Protein AF-A0A938QXZ7-F1 (afdb_monomer_lite)

Radius of gyration: 31.15 Å; chains: 1; bounding box: 113×55×70 Å

Foldseek 3Di:
DDDDDPPPPPPDDPPPPDPQQLWKWKWFDDVPDPDIDIFTWAWADDDLFKTKTKGDWPDDDDAPPDQAFTKMWIADDQDPVRDDGIWIWGWHDWDWDDDDPTTMIMTMITTPDSDPVVVVSNLVNHPQNPPDPVSVVVVVVVVVVVPPPDDPPPPVPPPPPPPDPDDDDDDDDDDDPPPPPPDPPPPPPVVVLLVQLVVQLVQLCCCLPPNDPVRNVVSVVSNVRSVVSVVVVVVVVVVVVVVVVVD

Structure (mmCIF, N/CA/C/O backbone):
data_AF-A0A938QXZ7-F1
#
_entry.id   AF-A0A938QXZ7-F1
#
loop_
_atom_site.group_PDB
_atom_site.id
_atom_site.type_symbol
_atom_site.label_atom_id
_atom_site.label_alt_id
_atom_site.label_comp_id
_atom_site.label_asym_id
_atom_site.label_entity_id
_atom_site.label_seq_id
_atom_site.pdbx_PDB_ins_code
_atom_site.Cartn_x
_atom_site.Cartn_y
_atom_site.Cartn_z
_atom_site.occupancy
_atom_site.B_iso_or_equiv
_atom_site.auth_seq_id
_atom_site.auth_comp_id
_atom_site.auth_asym_id
_atom_site.auth_atom_id
_atom_site.pdbx_PDB_model_num
ATOM 1 N N . MET A 1 1 ? -49.450 24.156 -12.340 1.00 40.22 1 MET A N 1
ATOM 2 C CA . MET A 1 1 ? -48.033 23.916 -11.995 1.00 40.22 1 MET A CA 1
ATOM 3 C C . MET A 1 1 ? -47.865 22.424 -11.792 1.00 40.22 1 MET A C 1
ATOM 5 O O . MET A 1 1 ? -48.351 21.902 -10.801 1.00 40.22 1 MET A O 1
ATOM 9 N N . VAL A 1 2 ? -47.311 21.732 -12.787 1.00 39.12 2 VAL A N 1
ATOM 10 C CA . VAL A 1 2 ? -47.107 20.278 -12.764 1.00 39.12 2 VAL A CA 1
ATOM 11 C C . VAL A 1 2 ? -45.608 20.052 -12.625 1.00 39.12 2 VAL A C 1
ATOM 13 O O . VAL A 1 2 ? -44.847 20.457 -13.499 1.00 39.12 2 VAL A O 1
ATOM 16 N N . ALA A 1 3 ? -45.192 19.481 -11.497 1.00 42.62 3 ALA A N 1
ATOM 17 C CA . ALA A 1 3 ? -43.814 19.086 -11.252 1.00 42.62 3 ALA A CA 1
ATOM 18 C C . ALA A 1 3 ? -43.481 17.880 -12.144 1.00 42.62 3 ALA A C 1
ATOM 20 O O . ALA A 1 3 ? -44.004 16.783 -11.942 1.00 42.62 3 ALA A O 1
ATOM 21 N N . GLY A 1 4 ? -42.653 18.109 -13.165 1.00 43.81 4 GLY A N 1
ATOM 22 C CA . GLY A 1 4 ? -42.103 17.061 -14.015 1.00 43.81 4 GLY A CA 1
ATOM 23 C C . GLY A 1 4 ? -41.096 16.236 -13.223 1.00 43.81 4 GLY A C 1
ATOM 24 O O . GLY A 1 4 ? -40.027 16.720 -12.868 1.00 43.81 4 GLY A O 1
ATOM 25 N N . ARG A 1 5 ? -41.463 14.992 -12.922 1.00 44.00 5 ARG A N 1
ATOM 26 C CA . ARG A 1 5 ? -40.583 13.980 -12.341 1.00 44.00 5 ARG A CA 1
ATOM 27 C C . ARG A 1 5 ? -39.642 13.510 -13.456 1.00 44.00 5 ARG A C 1
ATOM 29 O O . ARG A 1 5 ? -40.047 12.691 -14.277 1.00 44.00 5 ARG A O 1
ATOM 36 N N . LEU A 1 6 ? -38.438 14.081 -13.528 1.00 47.66 6 LEU A N 1
ATOM 37 C CA . LEU A 1 6 ? -37.371 13.580 -14.396 1.00 47.66 6 LEU A CA 1
ATOM 38 C C . LEU A 1 6 ? -37.082 12.137 -13.979 1.00 47.66 6 LEU A C 1
ATOM 40 O O . LEU A 1 6 ? -36.727 11.863 -12.831 1.00 47.66 6 LEU A O 1
ATOM 44 N N . GLY A 1 7 ? -37.358 11.210 -14.895 1.00 39.66 7 GLY A N 1
ATOM 45 C CA . GLY A 1 7 ? -37.016 9.809 -14.733 1.00 39.66 7 GLY A CA 1
ATOM 46 C C . GLY A 1 7 ? -35.508 9.709 -14.593 1.00 39.66 7 GLY A C 1
ATOM 47 O O . GLY A 1 7 ? -34.782 10.051 -15.519 1.00 39.66 7 GLY A O 1
ATOM 48 N N . ARG A 1 8 ? -35.061 9.277 -13.414 1.00 46.75 8 ARG A N 1
ATOM 49 C CA . ARG A 1 8 ? -33.689 8.857 -13.158 1.00 46.75 8 ARG A CA 1
ATOM 50 C C . ARG A 1 8 ? -33.427 7.675 -14.084 1.00 46.75 8 ARG A C 1
ATOM 52 O O . ARG A 1 8 ? -33.906 6.574 -13.827 1.00 46.75 8 ARG A O 1
ATOM 59 N N . GLN A 1 9 ? -32.793 7.948 -15.214 1.00 42.47 9 GLN A N 1
ATOM 60 C CA . GLN A 1 9 ? -32.323 6.924 -16.122 1.00 42.47 9 GLN A CA 1
ATOM 61 C C . GLN A 1 9 ? -31.221 6.185 -15.365 1.00 42.47 9 GLN A C 1
ATOM 63 O O . GLN A 1 9 ? -30.188 6.764 -15.039 1.00 42.47 9 GLN A O 1
ATOM 68 N N . GLU A 1 10 ? -31.499 4.948 -14.959 1.00 47.25 10 GLU A N 1
ATOM 69 C CA . GLU A 1 10 ? -30.483 4.037 -14.444 1.00 47.25 10 GLU A CA 1
ATOM 70 C C . GLU A 1 10 ? -29.578 3.689 -15.624 1.00 47.25 10 GLU A C 1
ATOM 72 O O . GLU A 1 10 ? -29.781 2.680 -16.302 1.00 47.25 10 GLU A O 1
ATOM 77 N N . ASP A 1 11 ? -28.639 4.584 -15.930 1.00 47.09 11 ASP A N 1
ATOM 78 C CA . ASP A 1 11 ? -27.587 4.331 -16.898 1.00 47.09 11 ASP A CA 1
ATOM 79 C C . ASP A 1 11 ? -26.798 3.133 -16.381 1.00 47.09 11 ASP A C 1
ATOM 81 O O . ASP A 1 11 ? -25.991 3.218 -15.453 1.00 47.09 11 ASP A O 1
ATOM 85 N N . HIS A 1 12 ? -27.129 1.971 -16.942 1.00 49.09 12 HIS A N 1
ATOM 86 C CA . HIS A 1 12 ? -26.400 0.746 -16.698 1.00 49.09 12 HIS A CA 1
ATOM 87 C C . HIS A 1 12 ? -24.936 1.026 -17.033 1.00 49.09 12 HIS A C 1
ATOM 89 O O . HIS A 1 12 ? -24.650 1.448 -18.162 1.00 49.09 12 HIS A O 1
ATOM 95 N N . PRO A 1 13 ? -24.006 0.814 -16.085 1.00 56.38 13 PRO A N 1
ATOM 96 C CA . PRO A 1 13 ? -22.598 0.962 -16.385 1.00 56.38 13 PRO A CA 1
ATOM 97 C C . PRO A 1 13 ? -22.274 0.053 -17.581 1.00 56.38 13 PRO A C 1
ATOM 99 O O . PRO A 1 13 ? -22.771 -1.078 -17.632 1.00 56.38 13 PRO A O 1
ATOM 102 N N . PRO A 1 14 ? -21.504 0.539 -18.571 1.00 54.12 14 PRO A N 1
ATOM 103 C CA . PRO A 1 14 ? -21.199 -0.225 -19.769 1.00 54.12 14 PRO A CA 1
ATOM 104 C C . PRO A 1 14 ? -20.699 -1.629 -19.407 1.00 54.12 14 PRO A C 1
ATOM 106 O O . PRO A 1 14 ? -19.833 -1.781 -18.547 1.00 54.12 14 PRO A O 1
ATOM 109 N N . ASP A 1 15 ? -21.258 -2.657 -20.047 1.00 51.88 15 ASP A N 1
ATOM 110 C CA . ASP A 1 15 ? -20.858 -4.048 -19.829 1.00 51.88 15 ASP A CA 1
ATOM 111 C C . ASP A 1 15 ? -19.416 -4.245 -20.335 1.00 51.88 15 ASP A C 1
ATOM 113 O O . ASP A 1 15 ? -19.140 -4.296 -21.536 1.00 51.88 15 ASP A O 1
ATOM 117 N N . TYR A 1 16 ? -18.466 -4.275 -19.398 1.00 54.62 16 TYR A N 1
ATOM 118 C CA . TYR A 1 16 ? -17.023 -4.340 -19.649 1.00 54.62 16 TYR A CA 1
ATOM 119 C C . TYR A 1 16 ? -16.451 -5.770 -19.560 1.00 54.62 16 TYR A C 1
ATOM 121 O O . TYR A 1 16 ? -15.257 -5.947 -19.315 1.00 54.62 16 TYR A O 1
ATOM 129 N N . SER A 1 17 ? -17.269 -6.798 -19.790 1.00 46.44 17 SER A N 1
ATOM 130 C CA . SER A 1 17 ? -16.964 -8.221 -19.545 1.00 46.44 17 SER A CA 1
ATOM 131 C C . SER A 1 17 ? -15.922 -8.892 -20.468 1.00 46.44 17 SER A C 1
ATOM 133 O O . SER A 1 17 ? -15.644 -10.079 -20.326 1.00 46.44 17 SER A O 1
ATOM 135 N N . GLY A 1 18 ? -15.305 -8.178 -21.418 1.00 43.16 18 GLY A N 1
ATOM 136 C CA . GLY A 1 18 ? -14.549 -8.826 -22.503 1.00 43.16 18 GLY A CA 1
ATOM 137 C C . GLY A 1 18 ? -13.084 -9.214 -22.239 1.00 43.16 18 GLY A C 1
ATOM 138 O O . GLY A 1 18 ? -12.600 -10.160 -22.860 1.00 43.16 18 GLY A O 1
ATOM 139 N N . ARG A 1 19 ? -12.318 -8.477 -21.417 1.00 43.56 19 ARG A N 1
ATOM 140 C CA . ARG A 1 19 ? -10.854 -8.700 -21.263 1.00 43.56 19 ARG A CA 1
ATOM 141 C C . ARG A 1 19 ? -10.225 -7.835 -20.158 1.00 43.56 19 ARG A C 1
ATOM 143 O O . ARG A 1 19 ? -9.235 -7.143 -20.404 1.00 43.56 19 ARG A O 1
ATOM 150 N N . ARG A 1 20 ? -10.867 -7.756 -18.989 1.00 52.72 20 ARG A N 1
ATOM 151 C CA . ARG A 1 20 ? -10.651 -6.677 -18.003 1.00 52.72 20 ARG A CA 1
ATOM 152 C C . ARG A 1 20 ? -10.597 -7.140 -16.544 1.00 52.72 20 ARG A C 1
ATOM 154 O O . ARG A 1 20 ? -10.809 -6.317 -15.663 1.00 52.72 20 ARG A O 1
ATOM 161 N N . ASP A 1 21 ? -10.265 -8.401 -16.291 1.00 62.88 21 ASP A N 1
ATOM 162 C CA . ASP A 1 21 ? -10.416 -9.020 -14.962 1.00 62.88 21 ASP A CA 1
ATOM 163 C C . ASP A 1 21 ? -9.640 -8.318 -13.823 1.00 62.88 21 ASP A C 1
ATOM 165 O O . ASP A 1 21 ? -10.001 -8.478 -12.663 1.00 62.88 21 ASP A O 1
ATOM 169 N N . ASP A 1 22 ? -8.664 -7.454 -14.135 1.00 76.06 22 ASP A N 1
ATOM 170 C CA . ASP A 1 22 ? -7.874 -6.721 -13.130 1.00 76.06 22 ASP A CA 1
ATOM 171 C C . ASP A 1 22 ? -8.124 -5.197 -13.109 1.00 76.06 22 ASP A C 1
ATOM 173 O O . ASP A 1 22 ? -7.358 -4.450 -12.493 1.00 76.06 22 ASP A O 1
ATOM 177 N N . ALA A 1 23 ? -9.110 -4.692 -13.859 1.00 87.50 23 ALA A N 1
ATOM 178 C CA . ALA A 1 23 ? -9.380 -3.256 -13.932 1.00 87.50 23 ALA A CA 1
ATOM 179 C C . ALA A 1 23 ? -10.388 -2.828 -12.857 1.00 87.50 23 ALA A C 1
ATOM 181 O O . ALA A 1 23 ? -11.500 -3.343 -12.786 1.00 87.50 23 ALA A O 1
ATOM 182 N N . LEU A 1 24 ? -10.002 -1.832 -12.064 1.00 93.12 24 LEU A N 1
ATOM 183 C CA . LEU A 1 24 ? -10.873 -1.126 -11.128 1.00 93.12 24 LEU A CA 1
ATOM 184 C C . LEU A 1 24 ? -11.556 0.033 -11.856 1.00 93.12 24 LEU A C 1
ATOM 186 O O . LEU A 1 24 ? -11.000 0.559 -12.820 1.00 93.12 24 LEU A O 1
ATOM 190 N N . VAL A 1 25 ? -12.725 0.475 -11.400 1.00 93.50 25 VAL A N 1
ATOM 191 C CA . VAL A 1 25 ? -13.363 1.687 -11.939 1.00 93.50 25 VAL A CA 1
ATOM 192 C C . VAL A 1 25 ? -13.346 2.773 -10.874 1.00 93.50 25 VAL A C 1
ATOM 194 O O . VAL A 1 25 ? -13.831 2.576 -9.770 1.00 93.50 25 VAL A O 1
ATOM 197 N N . LEU A 1 26 ? -12.767 3.924 -11.192 1.00 94.25 26 LEU A N 1
ATOM 198 C CA . LEU A 1 26 ? -12.801 5.108 -10.350 1.00 94.25 26 LEU A CA 1
ATOM 199 C C . LEU A 1 26 ? -13.984 5.977 -10.768 1.00 94.25 26 LEU A C 1
ATOM 201 O O . LEU A 1 26 ? -14.030 6.451 -11.901 1.00 94.25 26 LEU A O 1
ATOM 205 N N . GLU A 1 27 ? -14.917 6.182 -9.851 1.00 94.19 27 GLU A N 1
ATOM 206 C CA . GLU A 1 27 ? -16.022 7.122 -9.989 1.00 94.19 27 GLU A CA 1
ATOM 207 C C . GLU A 1 27 ? -15.637 8.457 -9.349 1.00 94.19 27 GLU A C 1
ATOM 209 O O . GLU A 1 27 ? -15.285 8.509 -8.167 1.00 94.19 27 GLU A O 1
ATOM 214 N N . ILE A 1 28 ? -15.701 9.531 -10.133 1.00 91.81 28 ILE A N 1
ATOM 215 C CA . ILE A 1 28 ? -15.424 10.896 -9.686 1.00 91.81 28 ILE A CA 1
ATOM 216 C C . ILE A 1 28 ? -16.711 11.707 -9.809 1.00 91.81 28 ILE A C 1
ATOM 218 O O . ILE A 1 28 ? -17.223 11.899 -10.914 1.00 91.81 28 ILE A O 1
ATOM 222 N N . VAL A 1 29 ? -17.200 12.208 -8.674 1.00 89.25 29 VAL A N 1
ATOM 223 C CA . VAL A 1 29 ? -18.340 13.129 -8.623 1.00 89.25 29 VAL A CA 1
ATOM 224 C C . VAL A 1 29 ? -17.807 14.551 -8.759 1.00 89.25 29 VAL A C 1
ATOM 226 O O . VAL A 1 29 ? -16.999 15.001 -7.942 1.00 89.25 29 VAL A O 1
ATOM 229 N N . ARG A 1 30 ? -18.225 15.269 -9.804 1.00 85.69 30 ARG A N 1
ATOM 230 C CA . ARG A 1 30 ? -17.794 16.653 -10.017 1.00 85.69 30 ARG A CA 1
ATOM 231 C C . ARG A 1 30 ? -18.601 17.605 -9.125 1.00 85.69 30 ARG A C 1
ATOM 233 O O . ARG A 1 30 ? -19.825 17.503 -9.065 1.00 85.69 30 ARG A O 1
ATOM 240 N N . PRO A 1 31 ? -17.956 18.544 -8.415 1.00 81.25 31 PRO A N 1
ATOM 241 C CA . PRO A 1 31 ? -18.674 19.469 -7.550 1.00 81.25 31 PRO A CA 1
ATOM 242 C C . PRO A 1 31 ? -19.552 20.405 -8.388 1.00 81.25 31 PRO A C 1
ATOM 244 O O . PRO A 1 31 ? -19.053 21.192 -9.187 1.00 81.25 31 PRO A O 1
ATOM 247 N N . GLY A 1 32 ? -20.868 20.338 -8.179 1.00 84.31 32 GLY A N 1
ATOM 248 C CA . GLY A 1 32 ? -21.839 21.210 -8.847 1.00 84.31 32 GLY A CA 1
ATOM 249 C C . GLY A 1 32 ? -22.321 20.734 -10.222 1.00 84.31 32 GLY A C 1
ATOM 250 O O . GLY A 1 32 ? -23.181 21.396 -10.796 1.00 84.31 32 GLY A O 1
ATOM 251 N N . GLU A 1 33 ? -21.832 19.595 -10.719 1.00 83.00 33 GLU A N 1
ATOM 252 C CA . GLU A 1 33 ? -22.368 18.912 -11.903 1.00 83.00 33 GLU A CA 1
ATOM 253 C C . GLU A 1 33 ? -23.056 17.607 -11.470 1.00 83.00 33 GLU A C 1
ATOM 255 O O . GLU A 1 33 ? -22.606 16.936 -10.544 1.00 83.00 33 GLU A O 1
ATOM 260 N N . GLU A 1 34 ? -24.160 17.241 -12.128 1.00 85.44 34 GLU A N 1
ATOM 261 C CA . GLU A 1 34 ? -24.766 15.905 -11.966 1.00 85.44 34 GLU A CA 1
ATOM 262 C C . GLU A 1 34 ? -23.991 14.826 -12.746 1.00 85.44 34 GLU A C 1
ATOM 264 O O . GLU A 1 34 ? -24.258 13.634 -12.586 1.00 85.44 34 GLU A O 1
ATOM 269 N N . ASP A 1 35 ? -23.016 15.237 -13.561 1.00 86.06 35 ASP A N 1
ATOM 270 C CA . ASP A 1 35 ? -22.214 14.343 -14.384 1.00 86.06 35 ASP A CA 1
ATOM 271 C C . ASP A 1 35 ? -21.176 13.593 -13.544 1.00 86.06 35 ASP A C 1
ATOM 273 O O . ASP A 1 35 ? -20.333 14.166 -12.843 1.00 86.06 35 ASP A O 1
ATOM 277 N N . VAL A 1 36 ? -21.223 12.269 -13.667 1.00 89.12 36 VAL A N 1
ATOM 278 C CA . VAL A 1 36 ? -20.309 11.337 -13.013 1.00 89.12 36 VAL A CA 1
ATOM 279 C C . VAL A 1 36 ? -19.307 10.820 -14.036 1.00 89.12 36 VAL A C 1
ATOM 281 O O . VAL A 1 36 ? -19.679 10.321 -15.100 1.00 89.12 36 VAL A O 1
ATOM 284 N N . VAL A 1 37 ? -18.017 10.912 -13.714 1.00 90.38 37 VAL A N 1
ATOM 285 C CA . VAL A 1 37 ? -16.949 10.416 -14.589 1.00 90.38 37 VAL A CA 1
ATOM 286 C C . VAL A 1 37 ? -16.466 9.060 -14.090 1.00 90.38 37 VAL A C 1
ATOM 288 O O . VAL A 1 37 ? -15.989 8.942 -12.963 1.00 90.38 37 VAL A O 1
ATOM 291 N N . PHE A 1 38 ? -16.530 8.049 -14.958 1.00 91.81 38 PHE A N 1
ATOM 292 C CA . PHE A 1 38 ? -16.013 6.707 -14.690 1.00 91.81 38 PHE A CA 1
ATOM 293 C C . PHE A 1 38 ? -14.702 6.474 -15.439 1.00 91.81 38 PHE A C 1
ATOM 295 O O . PHE A 1 38 ? -14.664 6.496 -16.670 1.00 91.81 38 PHE A O 1
ATOM 302 N N . LEU A 1 39 ? -13.625 6.212 -14.700 1.00 92.44 39 LEU A N 1
ATOM 303 C CA . LEU A 1 39 ? -12.293 5.973 -15.252 1.00 92.44 39 LEU A CA 1
ATOM 304 C C . LEU A 1 39 ? -11.834 4.553 -14.914 1.00 92.44 39 LEU A C 1
ATOM 306 O O . LEU A 1 39 ? -11.695 4.229 -13.737 1.00 92.44 39 LEU A O 1
ATOM 310 N N . PRO A 1 40 ? -11.556 3.686 -15.896 1.00 93.06 40 PRO A N 1
ATOM 311 C CA . PRO A 1 40 ? -10.958 2.394 -15.624 1.00 93.06 40 PRO A CA 1
ATOM 312 C C . PRO A 1 40 ? -9.469 2.564 -15.308 1.00 93.06 40 PRO A C 1
ATOM 314 O O . PRO A 1 40 ? -8.689 3.122 -16.089 1.00 93.06 40 PRO A O 1
ATOM 317 N N . MET A 1 41 ? -9.081 2.042 -14.156 1.00 94.50 41 MET A N 1
ATOM 318 C CA . MET A 1 41 ? -7.767 2.185 -13.554 1.00 94.50 41 MET A CA 1
ATOM 319 C C . MET A 1 41 ? -7.208 0.812 -13.160 1.00 94.50 41 MET A C 1
ATOM 321 O O . MET A 1 41 ? -7.931 -0.174 -13.037 1.00 94.50 41 MET A O 1
ATOM 325 N N . ARG A 1 42 ? -5.902 0.739 -12.926 1.00 94.12 42 ARG A N 1
ATOM 326 C CA . ARG A 1 42 ? -5.213 -0.409 -12.330 1.00 94.12 42 ARG A CA 1
ATOM 327 C C . ARG A 1 42 ? -4.532 0.032 -11.050 1.00 94.12 42 ARG A C 1
ATOM 329 O O . ARG A 1 42 ? -3.970 1.124 -10.994 1.00 94.12 42 ARG A O 1
ATOM 336 N N . LEU A 1 43 ? -4.556 -0.820 -10.037 1.00 95.06 43 LEU A N 1
ATOM 337 C CA . LEU A 1 43 ? -3.845 -0.560 -8.795 1.00 95.06 43 LEU A CA 1
ATOM 338 C C . LEU A 1 43 ? -2.336 -0.717 -9.025 1.00 95.06 43 LEU A C 1
ATOM 340 O O . LEU A 1 43 ? -1.886 -1.739 -9.531 1.00 95.06 43 LEU A O 1
ATOM 344 N N . GLN A 1 44 ? -1.554 0.304 -8.686 1.00 94.50 44 GLN A N 1
ATOM 345 C CA . GLN A 1 44 ? -0.094 0.290 -8.827 1.00 94.50 44 GLN A CA 1
ATOM 346 C C . GLN A 1 44 ? 0.598 -0.008 -7.504 1.00 94.50 44 GLN A C 1
ATOM 348 O O . GLN A 1 44 ? 1.506 -0.833 -7.435 1.00 94.50 44 GLN A 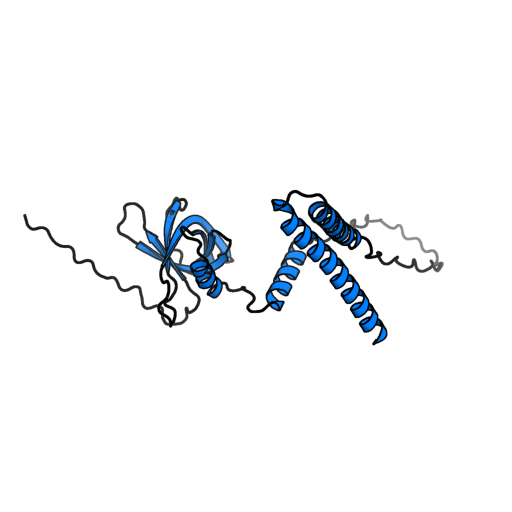O 1
ATOM 353 N N . SER A 1 45 ? 0.166 0.669 -6.445 1.00 93.75 45 SER A N 1
ATOM 354 C CA . SER A 1 45 ? 0.723 0.509 -5.108 1.00 93.75 45 SER A CA 1
ATOM 355 C C . SER A 1 45 ? -0.317 0.848 -4.047 1.00 93.75 45 SER A C 1
ATOM 357 O O . SER A 1 45 ? -1.334 1.489 -4.326 1.00 93.75 45 SER A O 1
ATOM 359 N N . MET A 1 46 ? -0.054 0.412 -2.819 1.00 95.25 46 MET A N 1
ATOM 360 C CA . MET A 1 46 ? -0.917 0.645 -1.669 1.00 95.25 46 MET A CA 1
ATOM 361 C C . MET A 1 46 ? -0.067 0.861 -0.415 1.00 95.25 46 MET A C 1
ATOM 363 O O . MET A 1 46 ? 0.983 0.240 -0.247 1.00 95.25 46 MET A O 1
ATOM 367 N N . SER A 1 47 ? -0.528 1.746 0.463 1.00 93.56 47 SER A N 1
ATOM 368 C CA . SER A 1 47 ? 0.011 1.981 1.802 1.00 93.56 47 SER A CA 1
ATOM 369 C C . SER A 1 47 ? -1.026 1.598 2.867 1.00 93.56 47 SER A C 1
ATOM 371 O O . SER A 1 47 ? -2.060 1.010 2.565 1.00 93.56 47 SER A O 1
ATOM 373 N N . ALA A 1 48 ? -0.771 1.924 4.137 1.00 90.50 48 ALA A N 1
ATOM 374 C CA . ALA A 1 48 ? -1.751 1.694 5.199 1.00 90.50 48 ALA A CA 1
ATOM 375 C C . ALA A 1 48 ? -3.026 2.550 5.057 1.00 90.50 48 ALA A C 1
ATOM 377 O O . ALA A 1 48 ? -4.061 2.158 5.580 1.00 90.50 48 ALA A O 1
ATOM 378 N N . GLN A 1 49 ? -2.948 3.703 4.384 1.00 95.94 49 GLN A N 1
ATOM 379 C CA . GLN A 1 49 ? -4.033 4.695 4.331 1.00 95.94 49 GLN A CA 1
ATOM 380 C C . GLN A 1 49 ? -4.444 5.081 2.910 1.00 95.94 49 GLN A C 1
ATOM 382 O O . GLN A 1 49 ? -5.466 5.730 2.733 1.00 95.94 49 GLN A O 1
ATOM 387 N N . GLY A 1 50 ? -3.675 4.707 1.888 1.00 96.31 50 GLY A N 1
ATOM 388 C CA . GLY A 1 50 ? -3.923 5.185 0.535 1.00 96.31 50 GLY A CA 1
ATOM 389 C C . GLY A 1 50 ? -3.507 4.210 -0.548 1.00 96.31 50 GLY A C 1
ATOM 390 O O . GLY A 1 50 ? -2.817 3.218 -0.308 1.00 96.31 50 GLY A O 1
ATOM 391 N N . VAL A 1 51 ? -3.922 4.528 -1.767 1.00 97.12 51 VAL A N 1
ATOM 392 C CA . VAL A 1 51 ? -3.631 3.753 -2.973 1.00 97.12 51 VAL A CA 1
ATOM 393 C C . VAL A 1 51 ? -3.158 4.662 -4.092 1.00 97.12 51 VAL A C 1
ATOM 395 O O . VAL A 1 51 ? -3.558 5.820 -4.186 1.00 97.12 51 VAL A O 1
ATOM 398 N N . THR A 1 52 ? -2.313 4.125 -4.967 1.00 96.94 52 THR A N 1
ATOM 399 C CA . THR A 1 52 ? -1.988 4.763 -6.244 1.00 96.94 52 THR A CA 1
ATOM 400 C C . THR A 1 52 ? -2.605 3.957 -7.372 1.00 96.94 52 THR A C 1
ATOM 402 O O . THR A 1 52 ? -2.354 2.758 -7.494 1.00 96.94 52 THR A O 1
ATOM 405 N N . LEU A 1 53 ? -3.391 4.627 -8.207 1.00 96.19 53 LEU A N 1
ATOM 406 C CA . LEU A 1 53 ? -4.063 4.063 -9.367 1.00 96.19 53 LEU A CA 1
ATOM 407 C C . LEU A 1 53 ? -3.445 4.599 -10.666 1.00 96.19 53 LEU A C 1
ATOM 409 O O . LEU A 1 53 ? -3.047 5.761 -10.737 1.00 96.19 53 LEU A O 1
ATOM 413 N N . GLU A 1 54 ? -3.394 3.767 -11.703 1.00 94.88 54 GLU A N 1
ATOM 414 C CA . GLU A 1 54 ? -2.962 4.131 -13.055 1.00 94.88 54 GLU A CA 1
ATOM 415 C C . GLU A 1 54 ? -4.089 3.905 -14.067 1.00 94.88 54 GLU A C 1
ATOM 417 O O . GLU A 1 54 ? -4.625 2.805 -14.173 1.00 94.88 54 GLU A O 1
ATOM 422 N N . GLY A 1 55 ? -4.425 4.930 -14.842 1.00 93.69 55 GLY A N 1
ATOM 423 C CA . GLY A 1 55 ? -5.408 4.860 -15.916 1.00 93.69 55 GLY A CA 1
ATOM 424 C C . GLY A 1 55 ? -4.954 3.976 -17.070 1.00 93.69 55 GLY A C 1
ATOM 425 O O . GLY A 1 55 ? -3.775 3.940 -17.439 1.00 93.69 55 GLY A O 1
ATOM 426 N N . LEU A 1 56 ? -5.911 3.267 -17.668 1.00 90.31 56 LEU A N 1
ATOM 427 C CA . LEU A 1 56 ? -5.649 2.444 -18.844 1.00 90.31 56 LEU A CA 1
ATOM 428 C C . LEU A 1 56 ? -5.236 3.302 -20.059 1.00 90.31 56 LEU A C 1
ATOM 430 O O . LEU A 1 56 ? -5.726 4.421 -20.237 1.00 90.31 56 LEU A O 1
ATOM 434 N N . PRO A 1 57 ? -4.350 2.786 -20.933 1.00 84.69 57 PRO A N 1
ATOM 435 C CA . PRO A 1 57 ? -3.901 3.517 -22.113 1.00 84.69 57 PRO A CA 1
ATOM 436 C C . PRO A 1 57 ? -5.076 3.896 -23.023 1.00 84.69 57 PRO A C 1
ATOM 438 O O . PRO A 1 57 ? -5.980 3.096 -23.261 1.00 84.69 57 PRO A O 1
ATOM 441 N N . GLY A 1 58 ? -5.039 5.121 -23.552 1.00 81.56 58 GLY A N 1
ATOM 442 C CA . GLY A 1 58 ? -6.068 5.644 -24.457 1.00 81.56 58 GLY A CA 1
ATOM 443 C C . GLY A 1 58 ? -7.325 6.182 -23.767 1.00 81.56 58 GLY A C 1
ATOM 444 O O . GLY A 1 58 ? -8.206 6.680 -24.459 1.00 81.56 58 GLY A O 1
ATOM 445 N N . GLN A 1 59 ? -7.405 6.133 -22.434 1.00 73.06 59 GLN A N 1
ATOM 446 C CA . GLN A 1 59 ? -8.481 6.757 -21.666 1.00 73.06 59 GLN A CA 1
ATOM 447 C C . GLN A 1 59 ? -7.928 7.908 -20.822 1.00 73.06 59 GLN A C 1
ATOM 449 O O . GLN A 1 59 ? -7.602 7.750 -19.649 1.00 73.06 59 GLN A O 1
ATOM 454 N N . MET A 1 60 ? -7.796 9.081 -21.443 1.00 74.25 60 MET A N 1
ATOM 455 C CA . MET A 1 60 ? -7.675 10.341 -20.709 1.00 74.25 60 MET A CA 1
ATOM 456 C C . MET A 1 60 ? -9.078 10.918 -20.576 1.00 74.25 60 MET A C 1
ATOM 458 O O . MET A 1 60 ? -9.556 11.593 -21.482 1.00 74.25 60 MET A O 1
ATOM 462 N N . GLY A 1 61 ? -9.758 10.595 -19.479 1.00 71.94 61 GLY A N 1
ATOM 463 C CA . GLY A 1 61 ? -10.931 11.370 -19.097 1.00 71.94 61 GLY A CA 1
ATOM 464 C C . GLY A 1 61 ? -10.510 12.767 -18.650 1.00 71.94 61 GLY A C 1
ATOM 465 O O . GLY A 1 61 ? -9.394 12.965 -18.161 1.00 71.94 61 GLY A O 1
ATOM 466 N N . GLU A 1 62 ? -11.400 13.737 -18.822 1.00 77.94 62 GLU A N 1
ATOM 467 C CA . GLU A 1 62 ? -11.210 15.075 -18.274 1.00 77.94 62 GLU A CA 1
ATOM 468 C C . GLU A 1 62 ? -11.323 15.016 -16.751 1.00 77.94 62 GLU A C 1
ATOM 470 O O . GLU A 1 62 ? -12.412 14.871 -16.185 1.00 77.94 62 GLU A O 1
ATOM 475 N N . LEU A 1 63 ? -10.172 15.098 -16.090 1.00 79.81 63 LEU A N 1
ATOM 476 C CA . LEU A 1 63 ? -10.099 15.253 -14.647 1.00 79.81 63 LEU A CA 1
ATOM 477 C C . LEU A 1 63 ? -10.452 16.684 -14.227 1.00 79.81 63 LEU A C 1
ATOM 479 O O . LEU A 1 63 ? -10.216 17.619 -14.997 1.00 79.81 63 LEU A O 1
ATOM 483 N N . PRO A 1 64 ? -10.949 16.871 -12.993 1.00 78.56 64 PRO A N 1
ATOM 484 C CA . PRO A 1 64 ? -11.098 18.201 -12.418 1.00 78.56 64 PRO A CA 1
ATOM 485 C C . PRO A 1 64 ? -9.752 18.943 -12.401 1.00 78.56 64 PRO A C 1
ATOM 487 O O . PRO A 1 64 ? -8.700 18.349 -12.156 1.00 78.56 64 PRO A O 1
ATOM 490 N N . ALA A 1 65 ? -9.795 20.255 -12.653 1.00 80.12 65 ALA A N 1
ATOM 491 C CA . ALA A 1 65 ? -8.605 21.109 -12.703 1.00 80.12 65 ALA A CA 1
ATOM 492 C C . ALA A 1 65 ? -7.838 21.138 -11.368 1.00 80.12 65 ALA A C 1
ATOM 494 O O . ALA A 1 65 ? -6.610 21.226 -11.357 1.00 80.12 65 ALA A O 1
ATOM 495 N N . GLU A 1 66 ? -8.559 21.012 -10.253 1.00 85.94 66 GLU A N 1
ATOM 496 C CA . GLU A 1 66 ? -8.004 20.886 -8.907 1.00 85.94 66 GLU A CA 1
ATOM 497 C C . GLU A 1 66 ? -8.385 19.519 -8.333 1.00 85.94 66 GLU A C 1
ATOM 499 O O . GLU A 1 66 ? -9.427 19.386 -7.713 1.00 85.94 66 GLU A O 1
ATOM 504 N N . PRO A 1 67 ? -7.583 18.467 -8.540 1.00 82.31 67 PRO A N 1
ATOM 505 C CA . PRO A 1 67 ? -7.957 17.107 -8.150 1.00 82.31 67 PRO A CA 1
ATOM 506 C C . PRO A 1 67 ? -7.980 16.881 -6.630 1.00 82.31 67 PRO A C 1
ATOM 508 O O . PRO A 1 67 ? -8.624 15.950 -6.159 1.00 82.31 67 PRO A O 1
ATOM 511 N N . ALA A 1 68 ? -7.263 17.695 -5.855 1.00 91.50 68 ALA A N 1
ATOM 512 C CA . ALA A 1 68 ? -7.089 17.475 -4.425 1.00 91.50 68 ALA A CA 1
ATOM 513 C C . ALA A 1 68 ? -8.398 17.697 -3.645 1.00 91.50 68 ALA A C 1
ATOM 515 O O . ALA A 1 68 ? -9.118 18.663 -3.886 1.00 91.50 68 ALA A O 1
ATOM 516 N N . GLY A 1 69 ? -8.690 16.811 -2.694 1.00 91.94 69 GLY A N 1
ATOM 517 C CA . GLY A 1 69 ? -9.840 16.911 -1.793 1.00 91.94 69 GLY A CA 1
ATOM 518 C C . GLY A 1 69 ? -11.174 16.455 -2.387 1.00 91.94 69 GLY A C 1
ATOM 519 O O . GLY A 1 69 ? -12.198 16.588 -1.723 1.00 91.94 69 GLY A O 1
ATOM 520 N N . HIS A 1 70 ? -11.191 15.924 -3.612 1.00 93.19 70 HIS A N 1
ATOM 521 C CA . HIS A 1 70 ? -12.432 15.478 -4.244 1.00 93.19 70 HIS A CA 1
ATOM 522 C C . HIS A 1 70 ? -12.844 14.089 -3.738 1.00 93.19 70 HIS A C 1
ATOM 524 O O . HIS A 1 70 ? -12.010 13.178 -3.768 1.00 93.19 70 HIS A O 1
ATOM 530 N N . PRO A 1 71 ? -14.107 13.892 -3.317 1.00 94.81 71 PRO A N 1
ATOM 531 C CA . PRO A 1 71 ? -14.603 12.573 -2.962 1.00 94.81 71 PRO A CA 1
ATOM 532 C C . PRO A 1 71 ? -14.704 11.710 -4.221 1.00 94.81 71 PRO A C 1
ATOM 534 O O . PRO A 1 71 ? -15.215 12.135 -5.261 1.00 94.81 71 PRO A O 1
ATOM 537 N N . VAL A 1 72 ? -14.200 10.489 -4.126 1.00 96.31 72 VAL A N 1
ATOM 538 C CA . VAL A 1 72 ? -14.210 9.502 -5.203 1.00 96.31 72 VAL A CA 1
ATOM 539 C C . VAL A 1 72 ? -14.610 8.142 -4.650 1.00 96.31 72 VAL A C 1
ATOM 541 O O . VAL A 1 72 ? -14.402 7.841 -3.477 1.00 96.31 72 VAL A O 1
ATOM 544 N N . THR A 1 73 ? -15.169 7.293 -5.505 1.00 96.50 73 THR A N 1
ATOM 545 C CA . THR A 1 73 ? -15.496 5.911 -5.141 1.00 96.50 73 THR A CA 1
ATOM 546 C C . THR A 1 73 ? -14.730 4.954 -6.036 1.00 96.50 73 THR A C 1
ATOM 548 O O . THR A 1 73 ? -14.783 5.049 -7.261 1.00 96.50 73 THR A O 1
ATOM 551 N N . ILE A 1 74 ? -13.999 4.022 -5.430 1.00 96.31 74 ILE A N 1
ATOM 552 C CA . ILE A 1 74 ? -13.352 2.928 -6.151 1.00 96.31 74 ILE A CA 1
ATOM 553 C C . ILE A 1 74 ? -14.348 1.776 -6.228 1.00 96.31 74 ILE A C 1
ATOM 555 O O . ILE A 1 74 ? -14.776 1.240 -5.206 1.00 96.31 74 ILE A O 1
ATOM 559 N N . HIS A 1 75 ? -14.689 1.385 -7.446 1.00 94.50 75 HIS A N 1
ATOM 560 C CA . HIS A 1 75 ? -15.514 0.228 -7.740 1.00 94.50 75 HIS A CA 1
ATOM 561 C C . HIS A 1 75 ? -14.628 -0.970 -8.029 1.00 94.50 75 HIS A C 1
ATOM 563 O O . HIS A 1 75 ? -13.820 -0.957 -8.967 1.00 94.50 75 HIS A O 1
ATOM 569 N N . LEU A 1 76 ? -14.792 -2.005 -7.214 1.00 92.19 76 LEU A N 1
ATOM 570 C CA . LEU A 1 76 ? -14.211 -3.314 -7.470 1.00 92.19 76 LEU A CA 1
ATOM 571 C C . LEU A 1 76 ? -15.169 -4.102 -8.376 1.00 92.19 76 LEU A C 1
ATOM 573 O O . LEU A 1 76 ? -16.386 -4.023 -8.171 1.00 92.19 76 LEU A O 1
ATOM 577 N N . PRO A 1 77 ? -14.673 -4.866 -9.366 1.00 86.62 77 PRO A N 1
ATOM 578 C CA . PRO A 1 77 ? -15.534 -5.799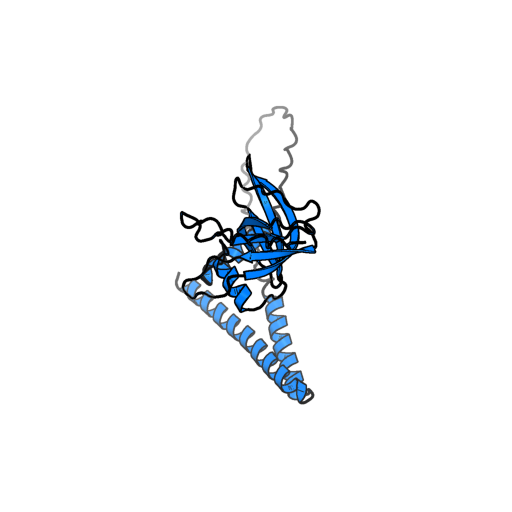 -10.075 1.00 86.62 77 PRO A CA 1
ATOM 579 C C . PRO A 1 77 ? -16.132 -6.783 -9.066 1.00 86.62 77 PRO A C 1
ATOM 581 O O . PRO A 1 77 ? -15.465 -7.200 -8.117 1.00 86.62 77 PRO A O 1
ATOM 584 N N . ALA A 1 78 ? -17.415 -7.102 -9.243 1.00 79.12 78 ALA A N 1
ATOM 585 C CA . ALA A 1 78 ? -18.130 -7.975 -8.325 1.00 79.12 78 ALA A CA 1
ATOM 586 C C . ALA A 1 78 ? -17.403 -9.322 -8.226 1.00 79.12 78 ALA A C 1
ATOM 588 O O . ALA A 1 78 ? -17.302 -10.058 -9.209 1.00 79.12 78 ALA A O 1
ATOM 589 N N . ASP A 1 79 ? -16.889 -9.633 -7.037 1.00 70.44 79 ASP A N 1
ATOM 590 C CA . ASP A 1 79 ? -16.346 -10.958 -6.768 1.00 70.44 79 ASP A CA 1
ATOM 591 C C . ASP A 1 79 ? -17.485 -11.993 -6.800 1.00 70.44 79 ASP A C 1
ATOM 593 O O . ASP A 1 79 ? -18.658 -11.657 -6.600 1.00 70.44 79 ASP A O 1
ATOM 597 N N . ARG A 1 80 ? -17.157 -13.271 -7.013 1.00 57.19 80 ARG A N 1
ATOM 598 C CA . ARG A 1 80 ? -18.130 -14.379 -7.015 1.00 57.19 80 ARG A CA 1
ATOM 599 C C . ARG A 1 80 ? -18.950 -14.457 -5.725 1.00 57.19 80 ARG A C 1
ATOM 601 O O . ARG A 1 80 ? -20.073 -14.954 -5.760 1.00 57.19 80 ARG A O 1
ATOM 608 N N . ASP A 1 81 ? -18.411 -13.925 -4.632 1.00 69.00 81 ASP A N 1
ATOM 609 C CA . ASP A 1 81 ? -19.045 -13.896 -3.314 1.00 69.00 81 ASP A CA 1
ATOM 610 C C . ASP A 1 81 ? -19.922 -12.647 -3.075 1.00 69.00 81 ASP A C 1
ATOM 612 O O . ASP A 1 81 ? -20.491 -12.493 -1.993 1.00 69.00 81 ASP A O 1
ATOM 616 N N . GLY A 1 82 ? -20.041 -11.735 -4.053 1.00 68.75 82 GLY A N 1
ATOM 617 C CA . GLY A 1 82 ? -20.884 -10.532 -3.957 1.00 68.75 82 GLY A CA 1
ATOM 618 C C . GLY A 1 82 ? -20.461 -9.543 -2.861 1.00 68.75 82 GLY A C 1
ATOM 619 O O . GLY A 1 82 ? -21.277 -8.756 -2.381 1.00 68.75 82 GLY A O 1
ATOM 620 N N . GLY A 1 83 ? -19.204 -9.612 -2.411 1.00 64.56 83 GLY A N 1
ATOM 621 C CA . GLY A 1 83 ? -18.641 -8.737 -1.381 1.00 64.56 83 GLY A CA 1
ATOM 622 C C . GLY A 1 83 ? -18.274 -7.334 -1.885 1.00 64.56 83 GLY A C 1
ATOM 623 O O . GLY A 1 83 ? -18.141 -7.128 -3.084 1.00 64.56 83 GLY A O 1
ATOM 624 N N . LEU A 1 84 ? -18.117 -6.402 -0.923 1.00 61.84 84 LEU A N 1
ATOM 625 C CA . LEU A 1 84 ? -17.678 -4.992 -1.040 1.00 61.84 84 LEU A CA 1
ATOM 626 C C . LEU A 1 84 ? -17.368 -4.517 -2.468 1.00 61.84 84 LEU A C 1
ATOM 628 O O . LEU A 1 84 ? -16.254 -4.671 -2.958 1.00 61.84 84 LEU A O 1
ATOM 632 N N . THR A 1 85 ? -18.346 -3.870 -3.090 1.00 82.19 85 THR A N 1
ATOM 633 C CA . THR A 1 85 ? -18.230 -3.310 -4.441 1.00 82.19 85 THR A CA 1
ATOM 634 C C . THR A 1 85 ? -17.696 -1.883 -4.463 1.00 82.19 85 THR A C 1
ATOM 636 O O . THR A 1 85 ? -17.174 -1.463 -5.488 1.00 82.19 85 THR A O 1
ATOM 639 N N . HIS A 1 86 ? -17.804 -1.139 -3.359 1.00 93.88 86 HIS A N 1
ATOM 640 C CA . HIS A 1 86 ? -17.557 0.303 -3.329 1.00 93.88 86 HIS A CA 1
ATOM 641 C C . HIS A 1 86 ? -16.654 0.675 -2.156 1.00 93.88 86 HIS A C 1
ATOM 643 O O . HIS A 1 86 ? -16.959 0.349 -1.007 1.00 93.88 86 HIS A O 1
ATOM 649 N N . ILE A 1 87 ? -15.551 1.360 -2.445 1.00 95.44 87 ILE A N 1
ATOM 650 C CA . ILE A 1 87 ? -14.600 1.841 -1.443 1.00 95.44 87 ILE A CA 1
ATOM 651 C C . ILE A 1 87 ? -14.527 3.370 -1.557 1.00 95.44 87 ILE A C 1
ATOM 653 O O . ILE A 1 87 ? -14.001 3.864 -2.561 1.00 95.44 87 ILE A O 1
ATOM 657 N N . PRO A 1 88 ? -15.051 4.120 -0.571 1.00 96.88 88 PRO A N 1
ATOM 658 C CA . PRO A 1 88 ? -14.966 5.573 -0.570 1.00 96.88 88 PRO A CA 1
ATOM 659 C C . PRO A 1 88 ? -13.528 6.031 -0.303 1.00 96.88 88 PRO A C 1
ATOM 661 O O . PRO A 1 88 ? -12.795 5.450 0.509 1.00 96.88 88 PRO A O 1
ATOM 664 N N . ALA A 1 89 ? -13.111 7.068 -1.020 1.00 97.56 89 ALA A N 1
ATOM 665 C CA . ALA A 1 89 ? -11.777 7.633 -0.941 1.00 97.56 89 ALA A CA 1
ATOM 666 C C . ALA A 1 89 ? -11.791 9.129 -1.288 1.00 97.56 89 ALA A C 1
ATOM 668 O O . ALA A 1 89 ? -12.732 9.654 -1.873 1.00 97.56 89 ALA A O 1
ATOM 669 N N . THR A 1 90 ? -10.706 9.821 -0.965 1.00 96.81 90 THR A N 1
ATOM 670 C CA . THR A 1 90 ? -10.458 11.208 -1.357 1.00 96.81 90 THR A CA 1
ATOM 671 C C . THR A 1 90 ? -9.293 11.263 -2.341 1.00 96.81 90 THR A C 1
ATOM 673 O O . THR A 1 90 ? -8.223 10.702 -2.098 1.00 96.81 90 THR A O 1
ATOM 676 N N . LEU A 1 91 ? -9.481 11.944 -3.469 1.00 96.56 91 LEU A N 1
ATOM 677 C CA . LEU A 1 91 ? -8.429 12.191 -4.451 1.00 96.56 91 LEU A CA 1
ATOM 678 C C . LEU A 1 91 ? -7.432 13.210 -3.885 1.00 96.56 91 LEU A C 1
ATOM 680 O O . LEU A 1 91 ? -7.796 14.340 -3.579 1.00 96.56 91 LEU A O 1
ATOM 684 N N . LEU A 1 92 ? -6.165 12.822 -3.735 1.00 96.19 92 LEU A N 1
ATOM 685 C CA . LEU A 1 92 ? -5.116 13.702 -3.207 1.00 96.19 92 LEU A CA 1
ATOM 686 C C . LEU A 1 92 ? -4.360 14.422 -4.319 1.00 96.19 92 LEU A C 1
ATOM 688 O O . LEU A 1 92 ? -4.030 15.601 -4.205 1.00 96.19 92 LEU A O 1
ATOM 692 N N . TRP A 1 93 ? -4.035 13.701 -5.389 1.00 95.88 93 TRP A N 1
ATOM 693 C CA . TRP A 1 93 ? -3.268 14.238 -6.505 1.00 95.88 93 TRP A CA 1
ATOM 694 C C . TRP A 1 93 ? -3.508 13.437 -7.779 1.00 95.88 93 TRP A C 1
ATOM 696 O O . TRP A 1 93 ? -3.800 12.242 -7.737 1.00 95.88 93 TRP A O 1
ATOM 706 N N . THR A 1 94 ? -3.289 14.084 -8.924 1.00 94.69 94 THR A N 1
ATOM 707 C CA . THR A 1 94 ? -3.236 13.431 -10.235 1.00 94.69 94 THR A CA 1
ATOM 708 C C . THR A 1 94 ? -2.014 13.884 -11.016 1.00 94.69 94 THR A C 1
ATOM 710 O O . THR A 1 94 ? -1.604 15.041 -10.923 1.00 94.69 94 THR A O 1
ATOM 713 N N . ARG A 1 95 ? -1.415 12.989 -11.801 1.00 93.62 95 ARG A N 1
ATOM 714 C CA . ARG A 1 95 ? -0.271 13.292 -12.669 1.00 93.62 95 ARG A CA 1
ATOM 715 C C . ARG A 1 95 ? -0.402 12.546 -13.984 1.00 93.62 95 ARG A C 1
ATOM 717 O O . ARG A 1 95 ? -0.717 11.364 -13.984 1.00 93.62 95 ARG A O 1
ATOM 724 N N . VAL A 1 96 ? -0.091 13.199 -15.098 1.00 92.12 96 VAL A N 1
ATOM 725 C CA . VAL A 1 96 ? 0.048 12.507 -16.384 1.00 92.12 96 VAL A CA 1
ATOM 726 C C . VAL A 1 96 ? 1.504 12.090 -16.547 1.00 92.12 96 VAL A C 1
ATOM 728 O O . VAL A 1 96 ? 2.409 12.923 -16.549 1.00 92.12 96 VAL A O 1
ATOM 731 N N . ARG A 1 97 ? 1.747 10.785 -16.662 1.00 90.19 97 ARG A N 1
ATOM 732 C CA . ARG A 1 97 ? 3.054 10.222 -16.989 1.00 90.19 97 ARG A CA 1
ATOM 733 C C . ARG A 1 97 ? 3.085 9.911 -18.478 1.00 90.19 97 ARG A C 1
ATOM 735 O O . ARG A 1 97 ? 2.352 9.048 -18.954 1.00 90.19 97 ARG A O 1
ATOM 742 N N . HIS A 1 98 ? 3.949 10.593 -19.216 1.00 87.81 98 HIS A N 1
ATOM 743 C CA . HIS A 1 98 ? 4.190 10.271 -20.617 1.00 87.81 98 HIS A CA 1
ATOM 744 C C . HIS A 1 98 ? 5.164 9.095 -20.702 1.00 87.81 98 HIS A C 1
ATOM 746 O O . HIS A 1 98 ? 6.309 9.200 -20.264 1.00 87.81 98 HIS A O 1
ATOM 752 N N . GLN A 1 99 ? 4.710 7.967 -21.249 1.00 82.50 99 GLN A N 1
ATOM 753 C CA . GLN A 1 99 ? 5.566 6.828 -21.567 1.00 82.50 99 GLN A CA 1
ATOM 754 C C . GLN A 1 99 ? 5.482 6.582 -23.077 1.00 82.50 99 GLN A C 1
ATOM 756 O O . GLN A 1 99 ? 4.581 5.910 -23.573 1.00 82.50 99 GLN A O 1
ATOM 761 N N . GLY A 1 100 ? 6.406 7.191 -23.823 1.00 84.50 100 GLY A N 1
ATOM 762 C CA . GLY A 1 100 ? 6.348 7.224 -25.286 1.00 84.50 100 GLY A CA 1
ATOM 763 C C . GLY A 1 100 ? 5.231 8.142 -25.792 1.00 84.50 100 GLY A C 1
ATOM 764 O O . GLY A 1 100 ? 5.057 9.248 -25.286 1.00 84.50 100 GLY A O 1
ATOM 765 N N . SER A 1 101 ? 4.473 7.687 -26.793 1.00 81.25 101 SER A N 1
ATOM 766 C CA . SER A 1 101 ? 3.363 8.446 -27.393 1.00 81.25 101 SER A CA 1
ATOM 767 C C . SER A 1 101 ? 2.061 8.397 -26.588 1.00 81.25 101 SER A C 1
ATOM 769 O O . SER A 1 101 ? 1.116 9.109 -26.921 1.00 81.25 101 SER A O 1
ATOM 771 N N . GLN A 1 102 ? 1.988 7.576 -25.537 1.00 83.94 102 GLN A N 1
ATOM 772 C CA . GLN A 1 102 ? 0.786 7.423 -24.722 1.00 83.94 102 GLN A CA 1
ATOM 773 C C . GLN A 1 102 ? 0.994 8.054 -23.342 1.00 83.94 102 GLN A C 1
ATOM 775 O O . GLN A 1 102 ? 1.869 7.653 -22.572 1.00 83.94 102 GLN A O 1
ATOM 780 N N . GLY A 1 103 ? 0.179 9.066 -23.039 1.00 86.00 103 GLY A N 1
ATOM 781 C CA . GLY A 1 103 ? 0.025 9.579 -21.682 1.00 86.00 103 GLY A CA 1
ATOM 782 C C . GLY A 1 103 ? -0.789 8.594 -20.849 1.00 86.00 103 GLY A C 1
ATOM 783 O O . GLY A 1 103 ? -1.819 8.097 -21.307 1.00 86.00 103 GLY A O 1
ATOM 784 N N . ARG A 1 104 ? -0.320 8.300 -19.638 1.00 90.88 104 ARG A N 1
ATOM 785 C CA . ARG A 1 104 ? -1.064 7.536 -18.637 1.00 90.88 104 ARG A CA 1
ATOM 786 C C . ARG A 1 104 ? -1.364 8.421 -17.451 1.00 90.88 104 ARG A C 1
ATOM 788 O O . ARG A 1 104 ? -0.497 9.161 -16.988 1.00 90.88 104 ARG A O 1
ATOM 795 N N . LEU A 1 105 ? -2.588 8.337 -16.965 1.00 93.38 105 LEU A N 1
ATOM 796 C CA . LEU A 1 105 ? -2.989 9.056 -15.775 1.00 93.38 105 LEU A CA 1
ATOM 797 C C . LEU A 1 105 ? -2.548 8.283 -14.528 1.00 93.38 105 LEU A C 1
ATOM 799 O O . LEU A 1 105 ? -2.772 7.086 -14.445 1.00 93.38 105 LEU A O 1
ATOM 803 N N . LEU A 1 106 ? -1.965 8.961 -13.551 1.00 94.62 106 LEU A N 1
ATOM 804 C CA . LEU A 1 106 ? -1.727 8.451 -12.206 1.00 94.62 106 LEU A CA 1
ATOM 805 C C . LEU A 1 106 ? -2.565 9.258 -11.221 1.00 94.62 106 LEU A C 1
ATOM 807 O O . LEU A 1 106 ? -2.596 10.485 -11.317 1.00 94.62 106 LEU A O 1
ATOM 811 N N . ALA A 1 107 ? -3.199 8.586 -10.270 1.00 96.00 107 ALA A N 1
ATOM 812 C CA . ALA A 1 107 ? -3.984 9.205 -9.212 1.00 96.00 107 ALA A CA 1
ATOM 813 C C . ALA A 1 107 ? -3.587 8.619 -7.856 1.00 96.00 107 ALA A C 1
ATOM 815 O O . ALA A 1 107 ? -3.536 7.400 -7.703 1.00 96.00 107 ALA A O 1
ATOM 816 N N . GLY A 1 108 ? -3.309 9.481 -6.882 1.00 97.06 108 GLY A N 1
ATOM 817 C CA . GLY A 1 108 ? -3.123 9.083 -5.489 1.00 97.06 108 GLY A CA 1
ATOM 818 C C . GLY A 1 108 ? -4.385 9.356 -4.695 1.00 97.06 108 GLY A C 1
ATOM 819 O O . GLY A 1 108 ? -4.891 10.479 -4.728 1.00 97.06 108 GLY A O 1
ATOM 820 N N . LEU A 1 109 ? -4.874 8.340 -3.992 1.00 97.81 109 LEU A N 1
ATOM 821 C CA . LEU A 1 109 ? -6.104 8.386 -3.211 1.00 97.81 109 LEU A CA 1
ATOM 822 C C . LEU A 1 109 ? -5.813 8.088 -1.740 1.00 97.81 109 LEU A C 1
ATOM 824 O O . LEU A 1 109 ? -4.982 7.231 -1.433 1.00 97.81 109 LEU A O 1
ATOM 828 N N . GLU A 1 110 ? -6.538 8.749 -0.850 1.00 97.62 110 GLU A N 1
ATOM 829 C CA . GLU A 1 110 ? -6.629 8.420 0.573 1.00 97.62 110 GLU A CA 1
ATOM 830 C C . GLU A 1 110 ? -7.938 7.678 0.830 1.00 97.62 110 GLU A C 1
ATOM 832 O O . GLU A 1 110 ? -8.995 8.130 0.405 1.00 97.62 110 GLU A O 1
ATOM 837 N N . LEU A 1 111 ? -7.881 6.520 1.481 1.00 97.62 111 LEU A N 1
ATOM 838 C CA . LEU A 1 111 ? -9.067 5.732 1.807 1.00 97.62 111 LEU A CA 1
ATOM 839 C C . LEU A 1 111 ? -9.751 6.344 3.031 1.00 97.62 111 LEU A C 1
ATOM 841 O O . LEU A 1 111 ? -9.090 6.555 4.046 1.00 97.62 111 LEU A O 1
ATOM 845 N N . GLU A 1 112 ? -11.065 6.566 2.971 1.00 96.94 112 GLU A N 1
ATOM 846 C CA . GLU A 1 112 ? -11.800 7.109 4.125 1.00 96.94 112 GLU A CA 1
ATOM 847 C C . GLU A 1 112 ? -11.831 6.108 5.291 1.00 96.94 112 GLU A C 1
ATOM 849 O O . GLU A 1 112 ? -11.628 6.474 6.448 1.00 96.94 112 GLU A O 1
ATOM 854 N N . GLU A 1 113 ? -12.012 4.820 4.979 1.00 95.75 113 GLU A N 1
ATOM 855 C CA . GLU A 1 113 ? -12.050 3.731 5.959 1.00 95.75 113 GLU A CA 1
ATOM 856 C C . GLU A 1 113 ? -11.083 2.591 5.576 1.00 95.75 113 GLU A C 1
ATOM 858 O O . GLU A 1 113 ? -11.488 1.595 4.960 1.00 95.75 113 GLU A O 1
ATOM 863 N N . PRO A 1 114 ? -9.789 2.679 5.950 1.00 93.38 114 PRO A N 1
ATOM 864 C CA . PRO A 1 114 ? -8.778 1.671 5.626 1.00 93.38 114 PRO A CA 1
ATOM 865 C C . PRO A 1 114 ? -8.901 0.419 6.517 1.00 93.38 114 PRO A C 1
ATOM 867 O O . PRO A 1 114 ? -8.013 0.077 7.300 1.00 93.38 114 PRO A O 1
ATOM 870 N N . SER A 1 115 ? -10.028 -0.287 6.421 1.00 93.94 115 SER A N 1
ATOM 871 C CA . SER A 1 115 ? -10.245 -1.539 7.147 1.00 93.94 115 SER A CA 1
ATOM 872 C C . SER A 1 115 ? -9.403 -2.688 6.574 1.00 93.94 115 SER A C 1
ATOM 874 O O . SER A 1 115 ? -9.045 -2.703 5.394 1.00 93.94 115 SER A O 1
ATOM 876 N N . LEU A 1 116 ? -9.139 -3.715 7.393 1.00 89.94 116 LEU A N 1
ATOM 877 C CA . LEU A 1 116 ? -8.425 -4.922 6.950 1.00 89.94 116 LEU A CA 1
ATOM 878 C C . LEU A 1 116 ? -9.106 -5.583 5.740 1.00 89.94 116 LEU A C 1
ATOM 880 O O . LEU A 1 116 ? -8.426 -6.077 4.847 1.00 89.94 116 LEU A O 1
ATOM 884 N N . ARG A 1 117 ? -10.444 -5.556 5.689 1.00 90.75 117 ARG A N 1
ATOM 885 C CA . ARG A 1 117 ? -11.225 -6.146 4.596 1.00 90.75 117 ARG A CA 1
ATOM 886 C C . ARG A 1 117 ? -11.069 -5.365 3.290 1.00 90.75 117 ARG A C 1
ATOM 888 O O . ARG A 1 117 ? -10.877 -5.981 2.250 1.00 90.75 117 ARG A O 1
ATOM 895 N N . VAL A 1 118 ? -11.106 -4.030 3.350 1.00 92.62 118 VAL A N 1
ATOM 896 C CA . VAL A 1 118 ? -10.844 -3.152 2.192 1.00 92.62 118 VAL A CA 1
ATOM 897 C C . VAL A 1 118 ? -9.438 -3.393 1.657 1.00 92.62 118 VAL A C 1
ATOM 899 O O . VAL A 1 118 ? -9.243 -3.568 0.457 1.00 92.62 118 VAL A O 1
ATOM 902 N N . ARG A 1 119 ? -8.463 -3.478 2.563 1.00 91.81 119 ARG A N 1
ATOM 903 C CA . ARG A 1 119 ? -7.073 -3.742 2.210 1.00 91.81 119 ARG A CA 1
ATOM 904 C C . ARG A 1 119 ? -6.901 -5.091 1.512 1.00 91.81 119 ARG A C 1
ATOM 906 O O . ARG A 1 119 ? -6.316 -5.134 0.440 1.00 91.81 119 ARG A O 1
ATOM 913 N N . GLN A 1 120 ? -7.448 -6.167 2.077 1.00 89.75 120 GLN A N 1
ATOM 914 C CA . GLN A 1 120 ? -7.404 -7.501 1.464 1.00 89.75 120 GLN A CA 1
ATOM 915 C C . GLN A 1 120 ? -8.076 -7.525 0.087 1.00 89.75 120 GLN A C 1
ATOM 917 O O . GLN A 1 120 ? -7.560 -8.151 -0.836 1.00 89.75 120 GLN A O 1
ATOM 922 N N . ALA A 1 121 ? -9.199 -6.817 -0.065 1.00 90.69 121 ALA A N 1
ATOM 923 C CA . ALA A 1 121 ? -9.891 -6.710 -1.343 1.00 90.69 121 ALA A CA 1
ATOM 924 C C . ALA A 1 121 ? -9.032 -5.993 -2.398 1.00 90.69 121 ALA A C 1
ATOM 926 O O . ALA A 1 121 ? -8.948 -6.461 -3.527 1.00 90.69 121 ALA A O 1
ATOM 927 N N . LEU A 1 122 ? -8.343 -4.906 -2.034 1.00 92.62 122 LEU A N 1
ATOM 928 C CA . LEU A 1 122 ? -7.434 -4.182 -2.930 1.00 92.62 122 LEU A CA 1
ATOM 929 C C . LEU A 1 122 ? -6.147 -4.967 -3.229 1.00 92.62 122 LEU A C 1
ATOM 931 O O . LEU A 1 122 ? -5.666 -4.935 -4.360 1.00 92.62 122 LEU A O 1
ATOM 935 N N . GLU A 1 123 ? -5.602 -5.709 -2.260 1.00 90.62 123 GLU A N 1
ATOM 936 C CA . GLU A 1 123 ? -4.393 -6.531 -2.440 1.00 90.62 123 GLU A CA 1
ATOM 937 C C . GLU A 1 123 ? -4.553 -7.573 -3.554 1.00 90.62 123 GLU A C 1
ATOM 939 O O . GLU A 1 123 ? -3.584 -7.852 -4.262 1.00 90.62 123 GLU A O 1
ATOM 944 N N . ALA A 1 124 ? -5.770 -8.077 -3.783 1.00 88.12 124 ALA A N 1
ATOM 945 C CA . ALA A 1 124 ? -6.064 -8.996 -4.883 1.00 88.12 124 ALA A CA 1
ATOM 946 C C . ALA A 1 124 ? -5.789 -8.397 -6.281 1.00 88.12 124 ALA A C 1
ATOM 948 O O . ALA A 1 124 ? -5.536 -9.151 -7.220 1.00 88.12 124 ALA A O 1
ATOM 949 N N . TYR A 1 125 ? -5.783 -7.064 -6.410 1.00 90.31 125 TYR A N 1
ATOM 950 C CA . TYR A 1 125 ? -5.579 -6.335 -7.670 1.00 90.31 125 TYR A CA 1
ATOM 951 C C . TYR A 1 125 ? -4.162 -5.770 -7.836 1.00 90.31 125 TYR A C 1
ATOM 953 O O . TYR A 1 125 ? -3.873 -5.128 -8.849 1.00 90.31 125 TYR A O 1
ATOM 961 N N . LEU A 1 126 ? -3.261 -5.972 -6.867 1.00 90.38 126 LEU A N 1
ATOM 962 C CA . LEU A 1 126 ? -1.880 -5.505 -6.988 1.00 90.38 126 LEU A CA 1
ATOM 963 C C . LEU A 1 126 ? -1.102 -6.386 -7.987 1.00 90.38 126 LEU A C 1
ATOM 965 O O . LEU A 1 126 ? -0.919 -7.579 -7.737 1.00 90.38 126 LEU A O 1
ATOM 969 N N . PRO A 1 127 ? -0.554 -5.821 -9.082 1.00 80.44 127 PRO A N 1
ATOM 970 C CA . PRO A 1 127 ? 0.091 -6.590 -10.150 1.00 80.44 127 PRO A CA 1
ATOM 971 C C . PRO A 1 127 ? 1.369 -7.302 -9.697 1.00 80.44 127 PRO A C 1
ATOM 973 O O . PRO A 1 127 ? 1.814 -8.246 -10.344 1.00 80.44 127 PRO A O 1
ATOM 976 N N . GLN A 1 128 ? 1.979 -6.829 -8.609 1.00 70.12 128 GLN A N 1
ATOM 977 C CA . GLN A 1 128 ? 3.245 -7.334 -8.089 1.00 70.12 128 GLN A CA 1
ATOM 978 C C . GLN A 1 128 ? 3.138 -7.841 -6.654 1.00 70.12 128 GLN A C 1
ATOM 980 O O . GLN A 1 128 ? 4.178 -7.999 -6.020 1.00 70.12 128 GLN A O 1
ATOM 985 N N . TYR A 1 129 ? 1.937 -8.092 -6.115 1.00 64.12 129 TYR A N 1
ATOM 986 C CA . TYR A 1 129 ? 1.889 -8.667 -4.774 1.00 64.12 129 TYR A CA 1
ATOM 987 C C . TYR A 1 129 ? 2.436 -10.094 -4.836 1.00 64.12 129 TYR A C 1
ATOM 989 O O . TYR A 1 129 ? 1.869 -10.944 -5.536 1.00 64.12 129 TYR A O 1
ATOM 997 N N . PRO A 1 130 ? 3.560 -10.371 -4.165 1.00 61.97 130 PRO A N 1
ATOM 998 C CA . PRO A 1 130 ? 4.138 -11.691 -4.204 1.00 61.97 130 PRO A CA 1
ATOM 999 C C . PRO A 1 130 ? 3.178 -12.633 -3.487 1.00 61.97 130 PRO A C 1
ATOM 1001 O O . PRO A 1 130 ? 2.926 -12.511 -2.291 1.00 61.97 130 PRO A O 1
ATOM 1004 N N . ARG A 1 131 ? 2.589 -13.557 -4.251 1.00 63.38 131 ARG A N 1
ATOM 1005 C CA . ARG A 1 131 ? 1.664 -14.563 -3.711 1.00 63.38 131 ARG A CA 1
ATOM 1006 C C . ARG A 1 131 ? 2.367 -15.529 -2.757 1.00 63.38 131 ARG A C 1
ATOM 1008 O O . ARG A 1 131 ? 1.697 -16.241 -2.016 1.00 63.38 131 ARG A O 1
ATOM 1015 N N . ASP A 1 132 ? 3.698 -15.567 -2.790 1.00 65.69 132 ASP A N 1
ATOM 1016 C CA . ASP A 1 132 ? 4.530 -16.395 -1.936 1.00 65.69 132 ASP A CA 1
ATOM 1017 C C . ASP A 1 132 ? 5.599 -15.582 -1.188 1.00 65.69 132 ASP A C 1
ATOM 1019 O O . ASP A 1 132 ? 6.008 -14.487 -1.577 1.00 65.69 132 ASP A O 1
ATOM 1023 N N . LEU A 1 133 ? 6.076 -16.156 -0.080 1.00 61.16 133 LEU A N 1
ATOM 1024 C CA . LEU A 1 133 ? 7.134 -15.566 0.744 1.00 61.16 133 LEU A CA 1
ATOM 1025 C C . LEU A 1 133 ? 8.399 -15.294 -0.085 1.00 61.16 133 LEU A C 1
ATOM 1027 O O . LEU A 1 133 ? 9.105 -14.320 0.156 1.00 61.16 133 LEU A O 1
ATOM 1031 N N . LYS A 1 134 ? 8.674 -16.155 -1.073 1.00 70.56 134 LYS A N 1
ATOM 1032 C CA . LYS A 1 134 ? 9.829 -16.032 -1.959 1.00 70.56 134 LYS A CA 1
ATOM 1033 C C . LYS A 1 134 ? 9.752 -14.762 -2.802 1.00 70.56 134 LYS A C 1
ATOM 1035 O O . LYS A 1 134 ? 10.729 -14.032 -2.847 1.00 70.56 134 LYS A O 1
ATOM 1040 N N . GLY A 1 135 ? 8.615 -14.462 -3.421 1.00 74.12 135 GLY A N 1
ATOM 1041 C CA . GLY A 1 135 ? 8.445 -13.248 -4.209 1.00 74.12 135 GLY A CA 1
ATOM 1042 C C . GLY A 1 135 ? 8.587 -11.982 -3.364 1.00 74.12 135 GLY A C 1
ATOM 1043 O O . GLY A 1 135 ? 9.018 -10.953 -3.875 1.00 74.12 135 GLY A O 1
ATOM 1044 N N . LEU A 1 136 ? 8.262 -12.059 -2.069 1.00 71.31 136 LEU A N 1
ATOM 1045 C CA . LEU A 1 136 ? 8.437 -10.955 -1.126 1.00 71.31 136 LEU A CA 1
ATOM 1046 C C . LEU A 1 136 ? 9.919 -10.707 -0.848 1.00 71.31 136 LEU A C 1
ATOM 1048 O O . LEU A 1 136 ? 10.363 -9.562 -0.905 1.00 71.31 136 LEU A O 1
ATOM 1052 N N . TRP A 1 137 ? 10.690 -11.778 -0.655 1.00 75.12 137 TRP A N 1
ATOM 1053 C CA . TRP A 1 137 ? 12.148 -11.701 -0.570 1.00 75.12 137 TRP A CA 1
ATOM 1054 C C . TRP A 1 137 ? 12.787 -11.228 -1.882 1.00 75.12 137 TRP A C 1
ATOM 1056 O O . TRP A 1 137 ? 13.568 -10.286 -1.855 1.00 75.12 137 TRP A O 1
ATOM 1066 N N . ASP A 1 138 ? 12.392 -11.780 -3.033 1.00 77.81 138 ASP A N 1
ATOM 1067 C CA . ASP A 1 138 ? 12.920 -11.377 -4.344 1.00 77.81 138 ASP A CA 1
ATOM 1068 C C . ASP A 1 138 ? 12.642 -9.883 -4.636 1.00 77.81 138 ASP A C 1
ATOM 1070 O O . ASP A 1 138 ? 13.455 -9.190 -5.252 1.00 77.81 138 ASP A O 1
ATOM 1074 N N . HIS A 1 139 ? 11.475 -9.372 -4.219 1.00 74.25 139 HIS A N 1
ATOM 1075 C CA . HIS A 1 139 ? 11.129 -7.955 -4.350 1.00 74.25 139 HIS A CA 1
ATOM 1076 C C . HIS A 1 139 ? 11.962 -7.078 -3.410 1.00 74.25 139 HIS A C 1
ATOM 1078 O O . HIS A 1 139 ? 12.462 -6.033 -3.829 1.00 74.25 139 HIS A O 1
ATOM 1084 N N . TRP A 1 140 ? 12.141 -7.515 -2.161 1.00 79.56 140 TRP A N 1
ATOM 1085 C CA . TRP A 1 140 ? 13.006 -6.841 -1.199 1.00 79.56 140 TRP A CA 1
ATOM 1086 C C . TRP A 1 140 ? 14.447 -6.746 -1.712 1.00 79.56 140 TRP A C 1
ATOM 1088 O O . TRP A 1 140 ? 15.003 -5.649 -1.745 1.00 79.56 140 TRP A O 1
ATOM 1098 N N . ASP A 1 141 ? 15.019 -7.847 -2.199 1.00 79.44 141 ASP A N 1
ATOM 1099 C CA . ASP A 1 141 ? 16.386 -7.883 -2.727 1.00 79.44 141 ASP A CA 1
ATOM 1100 C C . ASP A 1 141 ? 16.556 -6.916 -3.907 1.00 79.44 141 ASP A C 1
ATOM 1102 O O . ASP A 1 141 ? 17.500 -6.127 -3.940 1.00 79.44 141 ASP A O 1
ATOM 1106 N N . ARG A 1 142 ? 15.577 -6.868 -4.821 1.00 80.25 142 ARG A N 1
ATOM 1107 C CA . ARG A 1 142 ? 15.581 -5.915 -5.942 1.00 80.25 142 ARG A CA 1
ATOM 1108 C C . ARG A 1 142 ? 15.523 -4.459 -5.480 1.00 80.25 142 ARG A C 1
ATOM 1110 O O . ARG A 1 142 ? 16.188 -3.607 -6.061 1.00 80.25 142 ARG A O 1
ATOM 1117 N N . SER A 1 143 ? 14.750 -4.165 -4.433 1.00 73.50 143 SER A N 1
ATOM 1118 C CA . SER A 1 143 ? 14.677 -2.808 -3.878 1.00 73.50 143 SER A CA 1
ATOM 1119 C C . SER A 1 143 ? 16.000 -2.365 -3.238 1.00 73.50 143 SER A C 1
ATOM 1121 O O . SER A 1 143 ? 16.346 -1.186 -3.304 1.00 73.50 143 SER A O 1
ATOM 1123 N N . GLN A 1 144 ? 16.768 -3.308 -2.681 1.00 78.56 144 GLN A N 1
ATOM 1124 C CA . GLN A 1 144 ? 18.108 -3.057 -2.146 1.00 78.56 144 GLN A CA 1
ATOM 1125 C C . GLN A 1 144 ? 19.136 -2.854 -3.266 1.00 78.56 144 GLN A C 1
ATOM 1127 O O . GLN A 1 144 ? 19.990 -1.978 -3.153 1.00 78.56 144 GLN A O 1
ATOM 1132 N N . GLU A 1 145 ? 19.037 -3.606 -4.366 1.00 82.94 145 GLU A N 1
ATOM 1133 C CA . GLU A 1 145 ? 19.877 -3.398 -5.555 1.00 82.94 145 GLU A CA 1
ATOM 1134 C C . GLU A 1 145 ? 19.633 -2.030 -6.208 1.00 82.94 145 GLU A C 1
ATOM 1136 O O . GLU A 1 145 ? 20.586 -1.372 -6.617 1.00 82.94 145 GLU A O 1
ATOM 1141 N N . GLU A 1 146 ? 18.381 -1.566 -6.271 1.00 78.75 146 GLU A N 1
ATOM 1142 C CA . GLU A 1 146 ? 18.036 -0.256 -6.845 1.00 78.75 146 GLU A CA 1
ATOM 1143 C C . GLU A 1 146 ? 18.431 0.919 -5.927 1.00 78.75 146 GLU A C 1
ATOM 1145 O O . GLU A 1 146 ? 18.748 2.006 -6.410 1.00 78.75 146 GLU A O 1
ATOM 1150 N N . GLN A 1 147 ? 18.459 0.702 -4.604 1.00 74.75 147 GLN A N 1
ATOM 1151 C CA . GLN A 1 147 ? 18.969 1.672 -3.624 1.00 74.75 147 GLN A CA 1
ATOM 1152 C C . GLN A 1 147 ? 20.486 1.644 -3.452 1.00 74.75 147 GLN A C 1
ATOM 1154 O O . GLN A 1 147 ? 21.036 2.580 -2.859 1.00 74.75 147 GLN A O 1
ATOM 1159 N N . ALA A 1 148 ? 21.169 0.607 -3.941 1.00 78.88 148 ALA A N 1
ATOM 1160 C CA .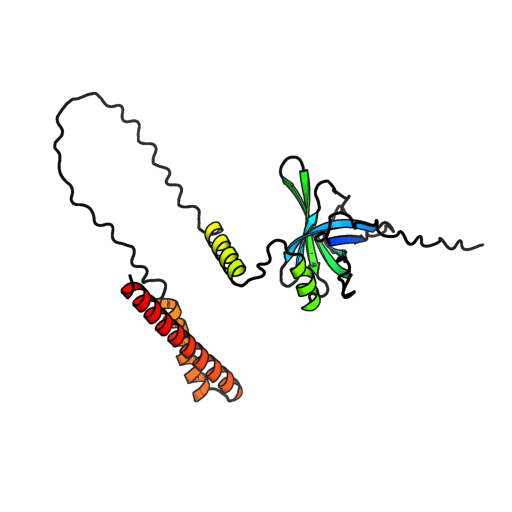 ALA A 1 148 ? 22.617 0.579 -3.915 1.00 78.88 148 ALA A CA 1
ATOM 1161 C C . ALA A 1 148 ? 23.114 1.814 -4.682 1.00 78.88 148 ALA A C 1
ATOM 1163 O O . ALA A 1 148 ? 22.748 1.999 -5.848 1.00 78.88 148 ALA A O 1
ATOM 1164 N N . PRO A 1 149 ? 23.901 2.702 -4.044 1.00 76.06 149 PRO A N 1
ATOM 1165 C CA . PRO A 1 149 ? 24.438 3.858 -4.736 1.00 76.06 149 PRO A CA 1
ATOM 1166 C C . PRO A 1 149 ? 25.162 3.333 -5.966 1.00 76.06 149 PRO A C 1
ATOM 1168 O O . PRO A 1 149 ? 25.982 2.416 -5.843 1.00 76.06 149 PRO A O 1
ATOM 1171 N N . ALA A 1 150 ? 24.814 3.878 -7.139 1.00 76.38 150 ALA A N 1
ATOM 1172 C CA . ALA A 1 150 ? 25.481 3.518 -8.380 1.00 76.38 150 ALA A CA 1
ATOM 1173 C C . ALA A 1 150 ? 26.986 3.487 -8.090 1.00 76.38 150 ALA A C 1
ATOM 1175 O O . ALA A 1 150 ? 27.475 4.438 -7.457 1.00 76.38 150 ALA A O 1
ATOM 1176 N N . PRO A 1 151 ? 27.694 2.394 -8.448 1.00 79.19 151 PRO A N 1
ATOM 1177 C CA . PRO A 1 151 ? 29.112 2.284 -8.150 1.00 79.19 151 PRO A CA 1
ATOM 1178 C C . PRO A 1 151 ? 29.754 3.594 -8.588 1.00 79.19 151 PRO A C 1
ATOM 1180 O O . PRO A 1 151 ? 29.372 4.091 -9.659 1.00 79.19 151 PRO A O 1
ATOM 1183 N N . PRO A 1 152 ? 30.620 4.201 -7.748 1.00 78.94 152 PRO A N 1
ATOM 1184 C CA . PRO A 1 152 ? 31.191 5.501 -8.054 1.00 78.94 152 PRO A CA 1
ATOM 1185 C C . PRO A 1 152 ? 31.664 5.411 -9.488 1.00 78.94 152 PRO A C 1
ATOM 1187 O O . PRO A 1 152 ? 32.417 4.489 -9.811 1.00 78.94 152 PRO A O 1
ATOM 1190 N N . VAL A 1 153 ? 31.122 6.272 -10.357 1.00 77.44 153 VAL A N 1
ATOM 1191 C CA . VAL A 1 153 ? 31.558 6.319 -11.745 1.00 77.44 153 VAL A CA 1
ATOM 1192 C C . VAL A 1 153 ? 33.042 6.568 -11.622 1.00 77.44 153 VAL A C 1
ATOM 1194 O O . VAL A 1 153 ? 33.465 7.665 -11.255 1.00 77.44 153 VAL A O 1
ATOM 1197 N N . VAL A 1 154 ? 33.830 5.513 -11.819 1.00 75.12 154 VAL A N 1
ATOM 1198 C CA . VAL A 1 154 ? 35.261 5.636 -11.957 1.00 75.12 154 VAL A CA 1
ATOM 1199 C C . VAL A 1 154 ? 35.345 6.385 -13.264 1.00 75.12 154 VAL A C 1
ATOM 1201 O O . VAL A 1 154 ? 35.250 5.796 -14.339 1.00 75.12 154 VAL A O 1
ATOM 1204 N N . ILE A 1 155 ? 35.385 7.715 -13.164 1.00 70.88 155 ILE A N 1
ATOM 1205 C CA . ILE A 1 155 ? 35.842 8.574 -14.233 1.00 70.88 155 ILE A CA 1
ATOM 1206 C C . ILE A 1 155 ? 37.261 8.077 -14.398 1.00 70.88 155 ILE A C 1
ATOM 1208 O O . ILE A 1 155 ? 38.152 8.473 -13.647 1.00 70.88 155 ILE A O 1
ATOM 1212 N N . ALA A 1 156 ? 37.423 7.076 -15.266 1.00 66.81 156 ALA A N 1
ATOM 1213 C CA . ALA A 1 156 ? 38.709 6.607 -15.703 1.00 66.81 156 ALA A CA 1
ATOM 1214 C C . ALA A 1 156 ? 39.377 7.889 -16.151 1.00 66.81 156 ALA A C 1
ATOM 1216 O O . ALA A 1 156 ? 38.913 8.509 -17.111 1.00 66.81 156 ALA A O 1
ATOM 1217 N N . ALA A 1 157 ? 40.321 8.364 -15.334 1.00 67.31 157 ALA A N 1
ATOM 1218 C CA . ALA A 1 157 ? 41.022 9.597 -15.591 1.00 67.31 157 ALA A CA 1
ATOM 1219 C C . ALA A 1 157 ? 41.476 9.468 -17.032 1.00 67.31 157 ALA A C 1
ATOM 1221 O O . ALA A 1 157 ? 42.210 8.526 -17.340 1.00 67.31 157 ALA A O 1
ATOM 1222 N N . THR A 1 158 ? 40.921 10.307 -17.912 1.00 64.31 158 THR A N 1
ATOM 1223 C CA . THR A 1 158 ? 41.282 10.311 -19.322 1.00 64.31 158 THR A CA 1
ATOM 1224 C C . THR A 1 158 ? 42.799 10.308 -19.318 1.00 64.31 158 THR A C 1
ATOM 1226 O O . THR A 1 158 ? 43.366 11.250 -18.746 1.00 64.31 158 THR A O 1
ATOM 1229 N N . PRO A 1 159 ? 43.458 9.229 -19.786 1.00 67.62 159 PRO A N 1
ATOM 1230 C CA . PRO A 1 159 ? 44.896 9.135 -19.650 1.00 67.62 159 PRO A CA 1
ATOM 1231 C C . PRO A 1 159 ? 45.451 10.412 -20.272 1.00 67.62 159 PRO A C 1
ATOM 1233 O O . PRO A 1 159 ? 45.004 10.778 -21.368 1.00 67.62 159 PRO A O 1
ATOM 1236 N N . PRO A 1 160 ? 46.315 11.162 -19.561 1.00 67.00 160 PRO A N 1
ATOM 1237 C CA . PRO A 1 160 ? 46.910 12.345 -20.148 1.00 67.00 160 PRO A CA 1
ATOM 1238 C C . PRO A 1 160 ? 47.512 11.900 -21.473 1.00 67.00 160 PRO A C 1
ATOM 1240 O O . PRO A 1 160 ? 48.232 10.901 -21.518 1.00 67.00 160 PRO A O 1
ATOM 1243 N N . VAL A 1 161 ? 47.140 12.588 -22.553 1.00 67.44 161 VAL A N 1
ATOM 1244 C CA . VAL A 1 161 ? 47.720 12.382 -23.878 1.00 67.44 161 VAL A CA 1
ATOM 1245 C C . VAL A 1 161 ? 49.206 12.695 -23.738 1.00 67.44 161 VAL A C 1
ATOM 1247 O O . VAL A 1 161 ? 49.634 13.843 -23.833 1.00 67.44 161 VAL A O 1
ATOM 1250 N N . LEU A 1 162 ? 49.984 11.667 -23.405 1.00 57.34 162 LEU A N 1
ATOM 1251 C CA . LEU A 1 162 ? 51.427 11.701 -23.433 1.00 57.34 162 LEU A CA 1
ATOM 1252 C C . LEU A 1 162 ? 51.797 11.621 -24.905 1.00 57.34 162 LEU A C 1
ATOM 1254 O O . LEU A 1 162 ? 51.737 10.568 -25.535 1.00 57.34 162 LEU A O 1
ATOM 1258 N N . THR A 1 163 ? 52.152 12.769 -25.461 1.00 58.50 163 THR A N 1
ATOM 1259 C CA . THR A 1 163 ? 52.901 12.842 -26.705 1.00 58.50 163 THR A CA 1
ATOM 1260 C C . THR A 1 163 ? 54.237 12.137 -26.458 1.00 58.50 163 THR A C 1
ATOM 1262 O O . THR A 1 163 ? 55.146 12.724 -25.877 1.00 58.50 163 THR A O 1
ATOM 1265 N N . GLU A 1 164 ? 54.348 10.858 -26.819 1.00 48.12 164 GLU A N 1
ATOM 1266 C CA . GLU A 1 164 ? 55.614 10.123 -26.766 1.00 48.12 164 GLU A CA 1
ATOM 1267 C C . GLU A 1 164 ? 56.577 10.658 -27.838 1.00 48.12 164 GLU A C 1
ATOM 1269 O O . GLU A 1 164 ? 56.290 10.554 -29.035 1.00 48.12 164 GLU A O 1
ATOM 1274 N N . PRO A 1 165 ? 57.770 11.157 -27.469 1.00 55.78 165 PRO A N 1
ATOM 1275 C CA . PRO A 1 165 ? 58.911 11.102 -28.358 1.00 55.78 165 PRO A CA 1
ATOM 1276 C C . PRO A 1 165 ? 59.463 9.673 -28.330 1.00 55.78 165 PRO A C 1
ATOM 1278 O O . PRO A 1 165 ? 60.036 9.210 -27.345 1.00 55.78 165 PRO A O 1
ATOM 1281 N N . SER A 1 166 ? 59.278 8.991 -29.454 1.00 58.62 166 SER A N 1
ATOM 1282 C CA . SER A 1 166 ? 59.827 7.680 -29.786 1.00 58.62 166 SER A CA 1
ATOM 1283 C C . SER A 1 166 ? 61.287 7.513 -29.324 1.00 58.62 166 SER A C 1
ATOM 1285 O O . SER A 1 166 ? 62.196 8.141 -29.874 1.00 58.62 166 SER A O 1
ATOM 1287 N N . ARG A 1 167 ? 61.528 6.646 -28.330 1.00 45.25 167 ARG A N 1
ATOM 1288 C CA . ARG A 1 167 ? 62.848 6.053 -28.062 1.00 45.25 167 ARG A CA 1
ATOM 1289 C C . ARG A 1 167 ? 62.720 4.599 -27.618 1.00 45.25 167 ARG A C 1
ATOM 1291 O O . ARG A 1 167 ? 62.314 4.291 -26.506 1.00 45.25 167 ARG A O 1
ATOM 1298 N N . HIS A 1 168 ? 63.140 3.723 -28.523 1.00 58.44 168 HIS A N 1
ATOM 1299 C CA . HIS A 1 168 ? 63.592 2.360 -28.263 1.00 58.44 168 HIS A CA 1
ATOM 1300 C C . HIS A 1 168 ? 64.568 2.273 -27.077 1.00 58.44 168 HIS A C 1
ATOM 1302 O O . HIS A 1 168 ? 65.635 2.884 -27.137 1.00 58.44 168 HIS A O 1
ATOM 1308 N N . ALA A 1 169 ? 64.255 1.436 -26.081 1.00 52.12 169 ALA A N 1
ATOM 1309 C CA . ALA A 1 169 ? 65.210 0.642 -25.290 1.00 52.12 169 ALA A CA 1
ATOM 1310 C C . ALA A 1 169 ? 64.451 -0.417 -24.441 1.00 52.12 169 ALA A C 1
ATOM 1312 O O . ALA A 1 169 ? 63.225 -0.353 -24.371 1.00 52.12 169 ALA A O 1
ATOM 1313 N N . PRO A 1 170 ? 65.122 -1.441 -23.874 1.00 56.81 170 PRO A N 1
ATOM 1314 C CA . PRO A 1 170 ? 64.617 -2.805 -23.846 1.00 56.81 170 PRO A CA 1
ATOM 1315 C C . PRO A 1 170 ? 63.811 -3.176 -22.598 1.00 56.81 170 PRO A C 1
ATOM 1317 O O . PRO A 1 170 ? 64.033 -2.694 -21.491 1.00 56.81 170 PRO A O 1
ATOM 1320 N N . ARG A 1 171 ? 62.915 -4.136 -22.829 1.00 56.78 171 ARG A N 1
ATOM 1321 C CA . ARG A 1 171 ? 62.112 -4.899 -21.874 1.00 56.78 171 ARG A CA 1
ATOM 1322 C C . ARG A 1 171 ? 62.999 -5.564 -20.813 1.00 56.78 171 ARG A C 1
ATOM 1324 O O . ARG A 1 171 ? 63.665 -6.554 -21.105 1.00 56.78 171 ARG A O 1
ATOM 1331 N N . MET A 1 172 ? 62.969 -5.043 -19.586 1.00 42.31 172 MET A N 1
ATOM 1332 C CA . MET A 1 172 ? 63.321 -5.808 -18.390 1.00 42.31 172 MET A CA 1
ATOM 1333 C C . MET A 1 172 ? 62.036 -6.254 -17.698 1.00 42.31 172 MET A C 1
ATOM 1335 O O . MET A 1 172 ? 61.241 -5.454 -17.213 1.00 42.31 172 MET A O 1
ATOM 1339 N N . GLU A 1 173 ? 61.841 -7.564 -17.723 1.00 52.47 173 GLU A N 1
ATOM 1340 C CA . GLU A 1 173 ? 60.765 -8.300 -17.082 1.00 52.47 173 GLU A CA 1
ATOM 1341 C C . GLU A 1 173 ? 61.096 -8.411 -15.585 1.00 52.47 173 GLU A C 1
ATOM 1343 O O . GLU A 1 173 ? 61.826 -9.302 -15.158 1.00 52.47 173 GLU A O 1
ATOM 1348 N N . SER A 1 174 ? 60.631 -7.451 -14.782 1.00 52.78 174 SER A N 1
ATOM 1349 C CA . SER A 1 174 ? 60.671 -7.547 -13.320 1.00 52.78 174 SER A CA 1
ATOM 1350 C C . SER A 1 174 ? 59.327 -8.060 -12.819 1.00 52.78 174 SER A C 1
ATOM 1352 O O . SER A 1 174 ? 58.331 -7.340 -12.802 1.00 52.78 174 SER A O 1
ATOM 1354 N N . ALA A 1 175 ? 59.321 -9.334 -12.432 1.00 56.69 175 ALA A N 1
ATOM 1355 C CA . ALA A 1 175 ? 58.236 -9.987 -11.720 1.00 56.69 175 ALA A CA 1
ATOM 1356 C C . ALA A 1 175 ? 57.980 -9.270 -10.382 1.00 56.69 175 ALA A C 1
ATOM 1358 O O . ALA A 1 175 ? 58.768 -9.382 -9.442 1.00 56.69 175 ALA A O 1
ATOM 1359 N N . LEU A 1 176 ? 56.878 -8.524 -10.314 1.00 63.44 176 LEU A N 1
ATOM 1360 C CA . LEU A 1 176 ? 56.296 -8.057 -9.060 1.00 63.44 176 LEU A CA 1
ATOM 1361 C C . LEU A 1 176 ? 55.515 -9.218 -8.420 1.00 63.44 176 LEU A C 1
ATOM 1363 O O . LEU A 1 176 ? 54.798 -9.929 -9.130 1.00 63.44 176 LEU A O 1
ATOM 1367 N N . PRO A 1 177 ? 55.656 -9.444 -7.103 1.00 55.88 177 PRO A N 1
ATOM 1368 C CA . PRO A 1 177 ? 54.907 -10.475 -6.406 1.00 55.88 177 PRO A CA 1
ATOM 1369 C C . PRO A 1 177 ? 53.418 -10.133 -6.449 1.00 55.88 177 PRO A C 1
ATOM 1371 O O . PRO A 1 177 ? 53.033 -8.986 -6.235 1.00 55.88 177 PRO A O 1
ATOM 1374 N N . ALA A 1 178 ? 52.602 -11.147 -6.736 1.00 58.06 178 ALA A N 1
ATOM 1375 C CA . ALA A 1 178 ? 51.154 -11.079 -6.670 1.00 58.06 178 ALA A CA 1
ATOM 1376 C C . ALA A 1 178 ? 50.731 -10.501 -5.313 1.00 58.06 178 ALA A C 1
ATOM 1378 O O . ALA A 1 178 ? 50.873 -11.140 -4.269 1.00 58.06 178 ALA A O 1
ATOM 1379 N N . GLU A 1 179 ? 50.255 -9.261 -5.342 1.00 49.50 179 GLU A N 1
ATOM 1380 C CA . GLU A 1 179 ? 49.604 -8.608 -4.224 1.00 49.50 179 GLU A CA 1
ATOM 138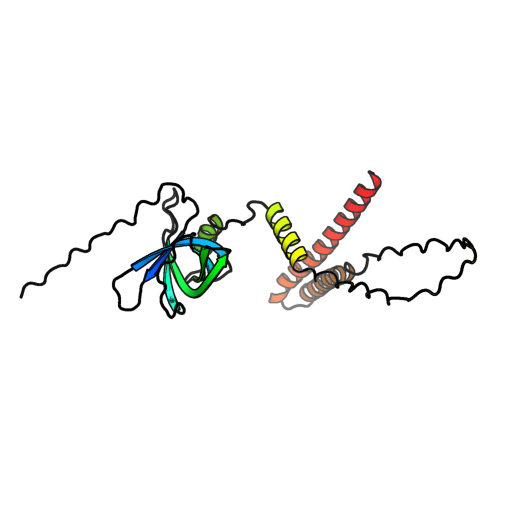1 C C . GLU A 1 179 ? 48.319 -9.391 -3.954 1.00 49.50 179 GLU A C 1
ATOM 1383 O O . GLU A 1 179 ? 47.332 -9.297 -4.682 1.00 49.50 179 GLU A O 1
ATOM 1388 N N . THR A 1 180 ? 48.397 -10.286 -2.971 1.00 56.00 180 THR A N 1
ATOM 1389 C CA . THR A 1 180 ? 47.275 -11.078 -2.472 1.00 56.00 180 THR A CA 1
ATOM 1390 C C . THR A 1 180 ? 46.199 -10.097 -2.022 1.00 56.00 180 THR A C 1
ATOM 1392 O O . THR A 1 180 ? 46.314 -9.501 -0.952 1.00 56.00 180 THR A O 1
ATOM 1395 N N . ALA A 1 181 ? 45.195 -9.876 -2.873 1.00 58.62 181 ALA A N 1
ATOM 1396 C CA . ALA A 1 181 ? 44.044 -9.047 -2.566 1.00 58.62 181 ALA A CA 1
ATOM 1397 C C . ALA A 1 181 ? 43.424 -9.568 -1.267 1.00 58.62 181 ALA A C 1
ATOM 1399 O O . ALA A 1 181 ? 42.899 -10.680 -1.218 1.00 58.62 181 ALA A O 1
ATOM 1400 N N . ALA A 1 182 ? 43.568 -8.791 -0.195 1.00 53.66 182 ALA A N 1
ATOM 1401 C CA . ALA A 1 182 ? 42.965 -9.096 1.086 1.00 53.66 182 ALA A CA 1
ATOM 1402 C C . ALA A 1 182 ? 41.446 -9.118 0.888 1.00 53.66 182 ALA A C 1
ATOM 1404 O O . ALA A 1 182 ? 40.840 -8.080 0.619 1.00 53.66 182 ALA A O 1
ATOM 1405 N N . GLU A 1 183 ? 40.840 -10.304 0.978 1.00 51.62 183 GLU A N 1
ATOM 1406 C CA . GLU A 1 183 ? 39.387 -10.423 1.016 1.00 51.62 183 GLU A CA 1
ATOM 1407 C C . GLU A 1 183 ? 38.863 -9.548 2.164 1.00 51.62 183 GLU A C 1
ATOM 1409 O O . GLU A 1 183 ? 39.348 -9.668 3.297 1.00 51.62 183 GLU A O 1
ATOM 1414 N N . PRO A 1 184 ? 37.905 -8.642 1.902 1.00 51.75 184 PRO A N 1
ATOM 1415 C CA . PRO A 1 184 ? 37.312 -7.831 2.947 1.00 51.75 184 PRO A CA 1
ATOM 1416 C C . PRO A 1 184 ? 36.633 -8.772 3.939 1.00 51.75 184 PRO A C 1
ATOM 1418 O O . PRO A 1 184 ? 35.649 -9.440 3.623 1.00 51.75 184 PRO A O 1
ATOM 1421 N N . SER A 1 185 ? 37.184 -8.847 5.148 1.00 52.50 185 SER A N 1
ATOM 1422 C CA . SER A 1 185 ? 36.626 -9.646 6.225 1.00 52.50 185 SER A CA 1
ATOM 1423 C C . SER A 1 185 ? 35.214 -9.141 6.524 1.00 52.50 185 SER A C 1
ATOM 1425 O O . SER A 1 185 ? 35.007 -8.075 7.102 1.00 52.50 185 SER A O 1
ATOM 1427 N N . SER A 1 186 ? 34.211 -9.929 6.137 1.00 56.41 186 SER A N 1
ATOM 1428 C CA . SER A 1 186 ? 32.776 -9.656 6.305 1.00 56.41 186 SER A CA 1
ATOM 1429 C C . SER A 1 186 ? 32.313 -9.686 7.773 1.00 56.41 186 SER A C 1
ATOM 1431 O O . SER A 1 186 ? 31.146 -9.923 8.066 1.00 56.41 186 SER A O 1
ATOM 1433 N N . HIS A 1 187 ? 33.227 -9.466 8.718 1.00 55.47 187 HIS A N 1
ATOM 1434 C CA . HIS A 1 187 ? 33.037 -9.671 10.150 1.00 55.47 187 HIS A CA 1
ATOM 1435 C C . HIS A 1 187 ? 32.403 -8.475 10.883 1.00 55.47 187 HIS A C 1
ATOM 1437 O O . HIS A 1 187 ? 32.085 -8.594 12.064 1.00 55.47 187 HIS A O 1
ATOM 1443 N N . SER A 1 188 ? 32.214 -7.328 10.220 1.00 57.75 188 SER A N 1
ATOM 1444 C CA . SER A 1 188 ? 31.808 -6.075 10.885 1.00 57.75 188 SER A CA 1
ATOM 1445 C C . SER A 1 188 ? 30.296 -5.955 11.146 1.00 57.75 188 SER A C 1
ATOM 1447 O O . SER A 1 188 ? 29.879 -5.392 12.157 1.00 57.75 188 SER A O 1
ATOM 1449 N N . LEU A 1 189 ? 29.449 -6.530 10.285 1.00 61.81 189 LEU A N 1
ATOM 1450 C CA . LEU A 1 189 ? 27.992 -6.324 10.356 1.00 61.81 189 LEU A CA 1
ATOM 1451 C C . LEU A 1 189 ? 27.276 -7.185 11.411 1.00 61.81 189 LEU A C 1
ATOM 1453 O O . LEU A 1 189 ? 26.144 -6.883 11.780 1.00 61.81 189 LEU A O 1
ATOM 1457 N N . ASP A 1 190 ? 27.931 -8.218 11.943 1.00 71.50 190 ASP A N 1
ATOM 1458 C CA . ASP A 1 190 ? 27.312 -9.134 12.909 1.00 71.50 190 ASP A CA 1
ATOM 1459 C C . ASP A 1 190 ? 27.334 -8.605 14.351 1.00 71.50 190 ASP A C 1
ATOM 1461 O O . ASP A 1 190 ? 26.444 -8.908 15.149 1.00 71.50 190 ASP A O 1
ATOM 1465 N N . PHE A 1 191 ? 28.328 -7.787 14.697 1.00 81.50 191 PHE A N 1
ATOM 1466 C CA . PHE A 1 191 ? 28.514 -7.268 16.051 1.00 81.50 191 PHE A CA 1
ATOM 1467 C C . PHE A 1 191 ? 27.321 -6.462 16.609 1.00 81.50 191 PHE A C 1
ATOM 1469 O O . PHE A 1 191 ? 26.913 -6.740 17.743 1.00 81.50 191 PHE A O 1
ATOM 1476 N N . PRO A 1 192 ? 26.699 -5.515 15.870 1.00 85.62 192 PRO A N 1
ATOM 1477 C CA . PRO A 1 192 ? 25.586 -4.737 16.414 1.00 85.62 192 PRO A CA 1
ATOM 1478 C C . PRO A 1 192 ? 24.360 -5.600 16.737 1.00 85.62 192 PRO A C 1
ATOM 1480 O O . PRO A 1 192 ? 23.703 -5.369 17.750 1.00 85.62 192 PRO A O 1
ATOM 1483 N N . ILE A 1 193 ? 24.077 -6.635 15.941 1.00 82.50 193 ILE A N 1
ATOM 1484 C CA . ILE A 1 193 ? 22.923 -7.522 16.158 1.00 82.50 193 ILE A CA 1
ATOM 1485 C C . ILE A 1 193 ? 23.089 -8.305 17.467 1.00 82.50 193 ILE A C 1
ATOM 1487 O O . ILE A 1 193 ? 22.148 -8.410 18.256 1.00 82.50 193 ILE A O 1
ATOM 1491 N N . TYR A 1 194 ? 24.298 -8.804 17.740 1.00 84.69 194 TYR A N 1
ATOM 1492 C CA . TYR A 1 194 ? 24.598 -9.495 18.995 1.00 84.69 194 TYR A CA 1
ATOM 1493 C C . TYR A 1 194 ? 24.490 -8.577 20.214 1.00 84.69 194 TYR A C 1
ATOM 1495 O O . TYR A 1 194 ? 23.959 -9.003 21.240 1.00 84.69 194 TYR A O 1
ATOM 1503 N N . LEU A 1 195 ? 24.943 -7.324 20.108 1.00 89.75 195 LEU A N 1
ATOM 1504 C CA . LEU A 1 195 ? 24.804 -6.351 21.193 1.00 89.75 195 LEU A CA 1
ATOM 1505 C C . LEU A 1 195 ? 23.340 -6.016 21.483 1.00 89.75 195 LEU A C 1
ATOM 1507 O O . LEU A 1 195 ? 22.961 -5.935 22.649 1.00 89.75 195 LEU A O 1
ATOM 1511 N N . VAL A 1 196 ? 22.510 -5.871 20.447 1.00 90.25 196 VAL A N 1
ATOM 1512 C CA . VAL A 1 196 ? 21.071 -5.620 20.612 1.00 90.25 196 VAL A CA 1
ATOM 1513 C C . VAL A 1 196 ? 20.387 -6.819 21.268 1.00 90.25 196 VAL A C 1
ATOM 1515 O O . VAL A 1 196 ? 19.649 -6.643 22.238 1.00 90.25 196 VAL A O 1
ATOM 1518 N N . ALA A 1 197 ? 20.673 -8.041 20.809 1.00 88.75 197 ALA A N 1
ATOM 1519 C CA . ALA A 1 197 ? 20.118 -9.252 21.410 1.00 88.75 197 ALA A CA 1
ATOM 1520 C C . ALA A 1 197 ? 20.543 -9.398 22.883 1.00 88.75 197 ALA A C 1
ATOM 1522 O O . ALA A 1 197 ? 19.694 -9.621 23.747 1.00 88.75 197 ALA A O 1
ATOM 1523 N N . LEU A 1 198 ? 21.829 -9.185 23.191 1.00 93.00 198 LEU A N 1
ATOM 1524 C CA . LEU A 1 198 ? 22.355 -9.279 24.556 1.00 93.00 198 LEU A CA 1
ATOM 1525 C C . LEU A 1 198 ? 21.759 -8.199 25.460 1.00 93.00 198 LEU A C 1
ATOM 1527 O O . LEU A 1 198 ? 21.331 -8.492 26.575 1.00 93.00 198 LEU A O 1
ATOM 1531 N N . GLY A 1 199 ? 21.697 -6.964 24.959 1.00 92.19 199 GLY A N 1
ATOM 1532 C CA . GLY A 1 199 ? 21.100 -5.834 25.657 1.00 92.19 199 GLY A CA 1
ATOM 1533 C C . GLY A 1 199 ? 19.628 -6.083 25.966 1.00 92.19 199 GLY A C 1
ATOM 1534 O O . GLY A 1 199 ? 19.208 -5.899 27.104 1.00 92.19 199 GLY A O 1
ATOM 1535 N N . SER A 1 200 ? 18.859 -6.588 24.996 1.00 91.12 200 SER A N 1
ATOM 1536 C CA . SER A 1 200 ? 17.446 -6.925 25.203 1.00 91.12 200 SER A CA 1
ATOM 1537 C C . SER A 1 200 ? 17.256 -8.033 26.246 1.00 91.12 200 SER A C 1
ATOM 1539 O O . SER A 1 200 ? 16.401 -7.903 27.119 1.00 91.12 200 SER A O 1
ATOM 1541 N N . ALA A 1 201 ? 18.101 -9.069 26.242 1.00 93.25 201 ALA A N 1
ATOM 1542 C CA . ALA A 1 201 ? 18.032 -10.136 27.234 1.00 93.25 201 ALA A CA 1
ATOM 1543 C C . ALA A 1 201 ? 18.357 -9.625 28.649 1.00 93.25 201 ALA A C 1
ATOM 1545 O O . ALA A 1 201 ? 17.624 -9.908 29.598 1.00 93.25 201 ALA A O 1
ATOM 1546 N N . ALA A 1 202 ? 19.422 -8.827 28.787 1.00 94.81 202 ALA A N 1
ATOM 1547 C CA . ALA A 1 202 ? 19.857 -8.275 30.068 1.00 94.81 202 ALA A CA 1
ATOM 1548 C C . ALA A 1 202 ? 18.848 -7.271 30.648 1.00 94.81 202 ALA A C 1
ATOM 1550 O O . ALA A 1 202 ? 18.501 -7.354 31.827 1.00 94.81 202 ALA A O 1
ATOM 1551 N N . VAL A 1 203 ? 18.335 -6.352 29.822 1.00 96.31 203 VAL A N 1
ATOM 1552 C CA . VAL A 1 203 ? 17.302 -5.385 30.230 1.00 96.31 203 VAL A CA 1
ATOM 1553 C C . VAL A 1 203 ? 16.004 -6.104 30.584 1.00 96.31 203 VAL A C 1
ATOM 1555 O O . VAL A 1 203 ? 15.384 -5.774 31.592 1.00 96.31 203 VAL A O 1
ATOM 1558 N N . GLY A 1 204 ? 15.616 -7.120 29.807 1.00 94.25 204 GLY A N 1
ATOM 1559 C CA . GLY A 1 204 ? 14.432 -7.929 30.082 1.00 94.25 204 GLY A CA 1
ATOM 1560 C C . GLY A 1 204 ? 14.517 -8.626 31.435 1.00 94.25 204 GLY A C 1
ATOM 1561 O O . GLY A 1 204 ? 13.588 -8.540 32.236 1.00 94.25 204 GLY A O 1
ATOM 1562 N N . LEU A 1 205 ? 15.667 -9.237 31.732 1.00 96.06 205 LEU A N 1
ATOM 1563 C CA . LEU A 1 205 ? 15.913 -9.908 33.007 1.00 96.06 205 LEU A CA 1
ATOM 1564 C C . LEU A 1 205 ? 15.906 -8.929 34.192 1.00 96.06 205 LEU A C 1
ATOM 1566 O O . LEU A 1 205 ? 15.335 -9.235 35.242 1.00 96.06 205 LEU A O 1
ATOM 1570 N N . LEU A 1 206 ? 16.495 -7.740 34.023 1.00 96.44 206 LEU A N 1
ATOM 1571 C CA . LEU A 1 206 ? 16.461 -6.682 35.036 1.00 96.44 206 LEU A CA 1
ATOM 1572 C C . LEU A 1 206 ? 15.032 -6.191 35.294 1.00 96.44 206 LEU A C 1
ATOM 1574 O O . LEU A 1 206 ? 14.628 -6.100 36.451 1.00 96.44 206 LEU A O 1
ATOM 1578 N N . LEU A 1 207 ? 14.252 -5.930 34.240 1.00 95.31 207 LEU A N 1
ATOM 1579 C CA . LEU A 1 207 ? 12.851 -5.514 34.359 1.00 95.31 207 LEU A CA 1
ATOM 1580 C C . LEU A 1 207 ? 11.978 -6.600 34.991 1.00 95.31 207 LEU A C 1
ATOM 1582 O O . LEU A 1 207 ? 11.100 -6.287 35.787 1.00 95.31 207 LEU A O 1
ATOM 1586 N N . PHE A 1 208 ? 12.226 -7.868 34.675 1.00 95.31 208 PHE A N 1
ATOM 1587 C CA . PHE A 1 208 ? 11.490 -8.980 35.269 1.00 95.31 208 PHE A CA 1
ATOM 1588 C C . PHE A 1 208 ? 11.772 -9.126 36.772 1.00 95.31 208 PHE A C 1
ATOM 1590 O O . PHE A 1 208 ? 10.858 -9.388 37.545 1.00 95.31 208 PHE A O 1
ATOM 1597 N N . THR A 1 209 ? 13.026 -8.925 37.190 1.00 96.19 209 THR A N 1
ATOM 1598 C CA . THR A 1 209 ? 13.454 -9.166 38.580 1.00 96.19 209 THR A CA 1
ATOM 1599 C C . THR A 1 209 ? 13.208 -7.964 39.494 1.00 96.19 209 THR A C 1
ATOM 1601 O O . THR A 1 209 ? 12.846 -8.135 40.654 1.00 96.19 209 THR A O 1
ATOM 1604 N N . PHE A 1 210 ? 13.419 -6.747 38.986 1.00 97.50 210 PHE A N 1
ATOM 1605 C CA . PHE A 1 210 ? 13.399 -5.515 39.784 1.00 97.50 210 PHE A CA 1
ATOM 1606 C C . PHE A 1 210 ? 12.310 -4.525 39.354 1.00 97.50 210 PHE A C 1
ATOM 1608 O O . PHE A 1 210 ? 12.162 -3.472 39.974 1.00 97.50 210 PHE A O 1
ATOM 1615 N N . GLY A 1 211 ? 11.572 -4.818 38.281 1.00 94.56 211 GLY A N 1
ATOM 1616 C CA . GLY A 1 211 ? 10.541 -3.929 37.764 1.00 94.56 211 GLY A CA 1
ATOM 1617 C C . GLY A 1 211 ? 9.229 -3.992 38.555 1.00 94.56 211 GLY A C 1
ATOM 1618 O O . GLY A 1 211 ? 8.933 -4.996 39.212 1.00 94.56 211 GLY A O 1
ATOM 1619 N N . PRO A 1 212 ? 8.410 -2.928 38.468 1.00 95.56 212 PRO A N 1
ATOM 1620 C CA . PRO A 1 212 ? 7.045 -2.941 38.986 1.00 95.56 212 PRO A CA 1
ATOM 1621 C C . PRO A 1 212 ? 6.226 -4.049 38.308 1.00 95.56 212 PRO A C 1
ATOM 1623 O O . PRO A 1 212 ? 6.486 -4.389 37.154 1.00 95.56 212 PRO A O 1
ATOM 1626 N N . GLU A 1 213 ? 5.214 -4.586 38.995 1.00 96.12 213 GLU A N 1
ATOM 1627 C CA . GLU A 1 213 ? 4.417 -5.736 38.519 1.00 96.12 213 GLU A CA 1
ATOM 1628 C C . GLU A 1 213 ? 3.861 -5.547 37.097 1.00 96.12 213 GLU A C 1
ATOM 1630 O O . GLU A 1 213 ? 3.857 -6.485 36.300 1.00 96.12 213 GLU A O 1
ATOM 1635 N N . SER A 1 214 ? 3.483 -4.319 36.726 1.00 95.31 214 SER A N 1
ATOM 1636 C CA . SER A 1 214 ? 2.995 -3.985 35.380 1.00 95.31 214 SER A CA 1
ATOM 1637 C C . SER A 1 214 ? 4.032 -4.175 34.265 1.00 95.31 214 SER A C 1
ATOM 1639 O O . SER A 1 214 ? 3.655 -4.359 33.108 1.00 95.31 214 SER A O 1
ATOM 1641 N N . LEU A 1 215 ? 5.329 -4.144 34.587 1.00 95.06 215 LEU A N 1
ATOM 1642 C CA . LEU A 1 215 ? 6.435 -4.291 33.637 1.00 95.06 215 LEU A CA 1
ATOM 1643 C C . LEU A 1 215 ? 7.072 -5.683 33.646 1.00 95.06 215 LEU A C 1
ATOM 1645 O O . LEU A 1 215 ? 7.828 -5.998 32.727 1.00 95.06 215 LEU A O 1
ATOM 1649 N N . GLN A 1 216 ? 6.758 -6.539 34.620 1.00 95.50 216 GLN A N 1
ATOM 1650 C CA . GLN A 1 216 ? 7.365 -7.871 34.708 1.00 95.50 216 GLN A CA 1
ATOM 1651 C C . GLN A 1 216 ? 7.025 -8.736 33.489 1.00 95.50 216 GLN A C 1
ATOM 1653 O O . GLN A 1 216 ? 7.916 -9.350 32.904 1.00 95.50 216 GLN A O 1
ATOM 1658 N N . AL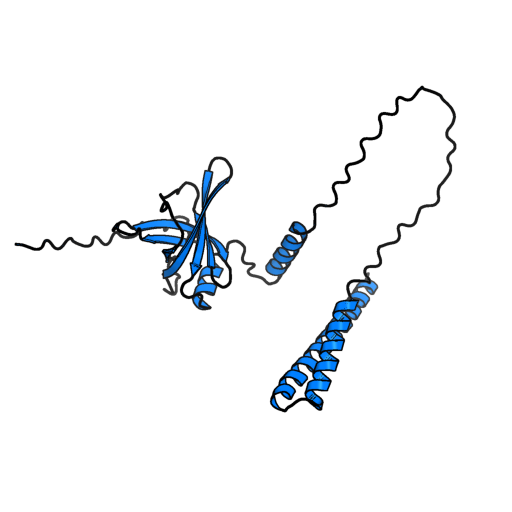A A 1 217 ? 5.765 -8.721 33.035 1.00 93.94 217 ALA A N 1
ATOM 1659 C CA . ALA A 1 217 ? 5.355 -9.450 31.832 1.00 93.94 217 ALA A CA 1
ATOM 1660 C C . ALA A 1 217 ? 6.142 -8.998 30.586 1.00 93.94 217 ALA A C 1
ATOM 1662 O O . ALA A 1 217 ? 6.612 -9.829 29.810 1.00 93.94 217 ALA A O 1
ATOM 1663 N N . TYR A 1 218 ? 6.359 -7.688 30.432 1.00 93.25 218 TYR A N 1
ATOM 1664 C CA . TYR A 1 218 ? 7.175 -7.140 29.347 1.00 93.25 218 TYR A CA 1
ATOM 1665 C C . TYR A 1 218 ? 8.648 -7.544 29.475 1.00 93.25 218 TYR A C 1
ATOM 1667 O O . TYR A 1 218 ? 9.262 -7.919 28.477 1.00 93.25 218 TYR A O 1
ATOM 1675 N N . GLY A 1 219 ? 9.203 -7.534 30.691 1.00 93.75 219 GLY A N 1
ATOM 1676 C CA . GLY A 1 219 ? 10.563 -8.002 30.965 1.00 93.75 219 GLY A CA 1
ATOM 1677 C C . GLY A 1 219 ? 10.772 -9.467 30.573 1.00 93.75 219 GLY A C 1
ATOM 1678 O O . GLY A 1 219 ? 11.751 -9.790 29.899 1.00 93.75 219 GLY A O 1
ATOM 1679 N N . ALA A 1 220 ? 9.815 -10.340 30.904 1.00 94.44 220 ALA A N 1
ATOM 1680 C CA . ALA A 1 220 ? 9.849 -11.753 30.527 1.00 94.44 220 ALA A CA 1
ATOM 1681 C C . ALA A 1 220 ? 9.830 -11.947 29.001 1.00 94.44 220 ALA A C 1
ATOM 1683 O O . ALA A 1 220 ? 10.646 -12.699 28.466 1.00 94.44 220 ALA A O 1
ATOM 1684 N N . ILE A 1 221 ? 8.949 -11.233 28.289 1.00 95.06 221 ILE A N 1
ATOM 1685 C CA . ILE A 1 221 ? 8.880 -11.285 26.819 1.00 95.06 221 ILE A CA 1
ATOM 1686 C C . ILE A 1 221 ? 10.210 -10.832 26.204 1.00 95.06 221 ILE A C 1
ATOM 1688 O O . ILE A 1 221 ? 10.742 -11.510 25.324 1.00 95.06 221 ILE A O 1
ATOM 1692 N N . LEU A 1 222 ? 10.781 -9.727 26.695 1.00 92.50 222 LEU A N 1
ATOM 1693 C CA . LEU A 1 222 ? 12.044 -9.182 26.195 1.00 92.50 222 LEU A CA 1
ATOM 1694 C C . LEU A 1 222 ? 13.216 -10.155 26.428 1.00 92.50 222 LEU A C 1
ATOM 1696 O O . LEU A 1 222 ? 14.034 -10.367 25.531 1.00 92.50 222 LEU A O 1
ATOM 1700 N N . ALA A 1 223 ? 13.261 -10.798 27.600 1.00 92.56 223 ALA A N 1
ATOM 1701 C CA . ALA A 1 223 ? 14.280 -11.787 27.947 1.00 92.56 223 ALA A CA 1
ATOM 1702 C C . ALA A 1 223 ? 14.204 -13.041 27.060 1.00 92.56 223 ALA A C 1
ATOM 1704 O O . ALA A 1 223 ? 15.234 -13.521 26.572 1.00 92.56 223 ALA A O 1
ATOM 1705 N N . ILE A 1 224 ? 12.993 -13.545 26.797 1.00 94.12 224 ILE A N 1
ATOM 1706 C CA . ILE A 1 224 ? 12.777 -14.688 25.899 1.00 94.12 224 ILE A CA 1
ATOM 1707 C C . ILE A 1 224 ? 13.186 -14.320 24.472 1.00 94.12 224 ILE A C 1
ATOM 1709 O O . ILE A 1 224 ? 13.908 -15.078 23.825 1.00 94.12 224 ILE A O 1
ATOM 1713 N N . TYR A 1 225 ? 12.776 -13.144 23.994 1.00 92.94 225 TYR A N 1
ATOM 1714 C CA . TYR A 1 225 ? 13.068 -12.694 22.636 1.00 92.94 225 TYR A CA 1
ATOM 1715 C C . TYR A 1 225 ? 14.574 -12.538 22.388 1.00 92.94 225 TYR A C 1
ATOM 1717 O O . TYR A 1 225 ? 15.099 -13.091 21.419 1.00 92.94 225 TYR A O 1
ATOM 1725 N N . GLY A 1 226 ? 15.292 -11.868 23.298 1.00 89.19 226 GLY A N 1
ATOM 1726 C CA . GLY A 1 226 ? 16.749 -11.729 23.213 1.00 89.19 226 GLY A CA 1
ATOM 1727 C C . GLY A 1 226 ? 17.473 -13.081 23.213 1.00 89.19 226 GLY A C 1
ATOM 1728 O O . GLY A 1 226 ? 18.397 -13.297 22.426 1.00 89.19 226 GLY A O 1
ATOM 1729 N N . SER A 1 227 ? 16.999 -14.031 24.025 1.00 92.56 227 SER A N 1
ATOM 1730 C CA . SER A 1 227 ? 17.561 -15.388 24.093 1.00 92.56 227 SER A CA 1
ATOM 1731 C C . SER A 1 227 ? 17.321 -16.192 22.809 1.00 92.56 227 SER A C 1
ATOM 1733 O O . SER A 1 227 ? 18.231 -16.859 22.311 1.00 92.56 227 SER A O 1
ATOM 1735 N N . LEU A 1 228 ? 16.115 -16.107 22.236 1.00 93.56 228 LEU A N 1
ATOM 1736 C CA . LEU A 1 228 ? 15.772 -16.782 20.982 1.00 93.56 228 LEU A CA 1
ATOM 1737 C C . LEU A 1 228 ? 16.578 -16.236 19.801 1.00 93.56 228 LEU A C 1
ATOM 1739 O O . LEU A 1 228 ? 17.070 -17.025 18.994 1.00 93.56 228 LEU A O 1
ATOM 1743 N N . ALA A 1 229 ? 16.772 -14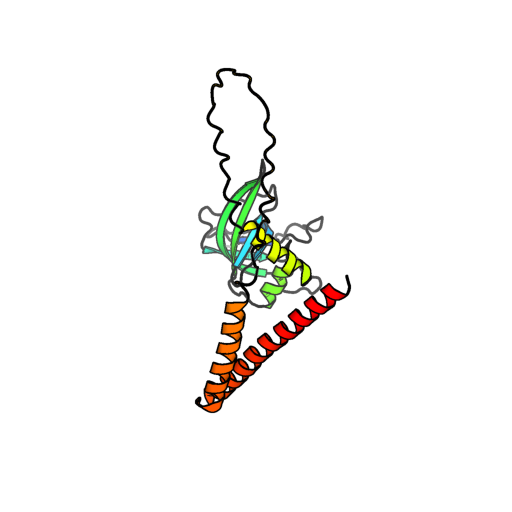.916 19.721 1.00 90.62 229 ALA A N 1
ATOM 1744 C CA . ALA A 1 229 ? 17.588 -14.294 18.679 1.00 90.62 229 ALA A CA 1
ATOM 1745 C C . ALA A 1 229 ? 19.036 -14.822 18.696 1.00 90.62 229 ALA A C 1
ATOM 1747 O O . ALA A 1 229 ? 19.588 -15.177 17.650 1.00 90.62 229 ALA A O 1
ATOM 1748 N N . MET A 1 230 ? 19.632 -14.959 19.887 1.00 89.94 230 MET A N 1
ATOM 1749 C CA . MET A 1 230 ? 20.957 -15.571 20.038 1.00 89.94 230 MET A CA 1
ATOM 1750 C C . MET A 1 230 ? 20.973 -17.050 19.642 1.00 89.94 230 MET A C 1
ATOM 1752 O O . MET A 1 230 ? 21.881 -17.492 18.930 1.00 89.94 230 MET A O 1
ATOM 1756 N N . GLY A 1 231 ? 19.966 -17.815 20.076 1.00 92.06 231 GLY A N 1
ATOM 1757 C CA . GLY A 1 231 ? 19.842 -19.239 19.764 1.00 92.06 231 GLY A CA 1
ATOM 1758 C C . GLY A 1 231 ? 19.726 -19.501 18.262 1.00 92.06 231 GLY A C 1
ATOM 1759 O O . GLY A 1 231 ? 20.483 -20.305 17.715 1.00 92.06 231 GLY A O 1
ATOM 1760 N N . ALA A 1 232 ? 18.845 -18.769 17.577 1.00 91.94 232 ALA A N 1
ATOM 1761 C CA . ALA A 1 232 ? 18.641 -18.882 16.136 1.00 91.94 232 ALA A CA 1
ATOM 1762 C C . ALA A 1 232 ? 19.935 -18.617 15.352 1.00 91.94 232 ALA A C 1
ATOM 1764 O O . ALA A 1 232 ? 20.277 -19.372 14.438 1.00 91.94 232 ALA A O 1
ATOM 1765 N N . ARG A 1 233 ? 20.710 -17.596 15.748 1.00 86.38 233 ARG A N 1
ATOM 1766 C CA . ARG A 1 233 ? 21.990 -17.287 15.098 1.00 86.38 233 ARG A CA 1
ATOM 1767 C C . ARG A 1 233 ? 23.024 -18.390 15.319 1.00 86.38 233 ARG A C 1
ATOM 1769 O O . ARG A 1 233 ? 23.699 -18.780 14.369 1.00 86.38 233 ARG A O 1
ATOM 1776 N N . SER A 1 234 ? 23.115 -18.940 16.530 1.00 88.25 234 SER A N 1
ATOM 1777 C CA . SER A 1 234 ? 24.011 -20.068 16.820 1.00 88.25 234 SER A CA 1
ATOM 1778 C C . SER A 1 234 ? 23.703 -21.273 15.921 1.00 88.25 234 SER A C 1
ATOM 1780 O O . SER A 1 234 ? 24.593 -21.771 15.228 1.00 88.25 234 SER A O 1
ATOM 1782 N N . VAL A 1 235 ? 22.426 -21.663 15.823 1.00 93.50 235 VAL A N 1
ATOM 1783 C CA . VAL A 1 235 ? 21.975 -22.764 14.951 1.00 93.50 235 VAL A CA 1
ATOM 1784 C C . VAL A 1 235 ? 22.298 -22.484 13.483 1.00 93.50 235 VAL A C 1
ATOM 1786 O O . VAL A 1 235 ? 22.826 -23.355 12.791 1.00 93.50 235 VAL A O 1
ATOM 1789 N N . TRP A 1 236 ? 22.063 -21.257 13.014 1.00 90.12 236 TRP A N 1
ATOM 1790 C CA . TRP A 1 236 ? 22.391 -20.858 11.647 1.00 90.12 236 TRP A CA 1
ATOM 1791 C C . TRP A 1 236 ? 23.885 -21.001 11.333 1.00 90.12 236 TRP A C 1
ATOM 1793 O O . TRP A 1 236 ? 24.256 -21.576 10.309 1.00 90.12 236 TRP A O 1
ATOM 1803 N N . THR A 1 237 ? 24.765 -20.537 12.227 1.00 87.44 237 THR A N 1
ATOM 1804 C CA . THR A 1 237 ? 26.220 -20.664 12.024 1.00 87.44 237 THR A CA 1
ATOM 1805 C C . THR A 1 237 ? 26.681 -22.121 12.012 1.00 87.44 237 THR A C 1
ATOM 1807 O O . THR A 1 237 ? 27.575 -22.480 11.242 1.00 87.44 237 THR A O 1
ATOM 1810 N N . MET A 1 238 ? 26.056 -22.992 12.813 1.00 90.19 238 MET A N 1
ATOM 1811 C CA . MET A 1 238 ? 26.320 -24.431 12.762 1.00 90.19 238 MET A CA 1
ATOM 1812 C C . MET A 1 238 ? 25.886 -25.031 11.425 1.00 90.19 238 MET A C 1
ATOM 1814 O O . MET A 1 238 ? 26.637 -25.810 10.839 1.00 90.19 238 MET A O 1
ATOM 1818 N N . TRP A 1 239 ? 24.718 -24.638 10.914 1.00 92.81 239 TRP A N 1
ATOM 1819 C CA . TRP A 1 239 ? 24.208 -25.119 9.633 1.00 92.81 239 TRP A CA 1
ATOM 1820 C C . TRP A 1 239 ? 25.096 -24.692 8.455 1.00 92.81 239 TRP A C 1
ATOM 1822 O O . TRP A 1 239 ? 25.456 -25.526 7.624 1.00 92.81 239 TRP A O 1
ATOM 1832 N N . GLN A 1 240 ? 25.560 -23.438 8.437 1.00 88.88 240 GLN A N 1
ATOM 1833 C CA . GLN A 1 240 ? 26.524 -22.967 7.434 1.00 88.88 240 GLN A CA 1
ATOM 1834 C C . GLN A 1 240 ? 27.842 -23.755 7.481 1.00 88.88 240 GLN A C 1
ATOM 1836 O O . GLN A 1 240 ? 28.361 -24.165 6.442 1.00 88.88 240 GLN A O 1
ATOM 1841 N N . ARG A 1 241 ? 28.363 -24.036 8.684 1.00 90.75 241 ARG A N 1
ATOM 1842 C CA . ARG A 1 241 ? 29.573 -24.860 8.857 1.00 90.75 241 ARG A CA 1
ATOM 1843 C C . ARG A 1 241 ? 29.364 -26.306 8.410 1.00 90.75 241 ARG A C 1
ATOM 1845 O O . ARG A 1 241 ? 30.290 -26.903 7.868 1.00 90.75 241 ARG A O 1
ATOM 1852 N N . ALA A 1 242 ? 28.179 -26.871 8.632 1.00 89.25 242 ALA A N 1
ATOM 1853 C CA . ALA A 1 242 ? 27.842 -28.215 8.174 1.00 89.25 242 ALA A CA 1
ATOM 1854 C C . ALA A 1 242 ? 27.780 -28.286 6.639 1.00 89.25 242 ALA A C 1
ATOM 1856 O O . ALA A 1 242 ? 28.355 -29.201 6.054 1.00 89.25 242 ALA A O 1
ATOM 1857 N N . GLY A 1 243 ? 27.173 -27.289 5.986 1.00 88.50 243 GLY A N 1
ATOM 1858 C CA . GLY A 1 243 ? 27.115 -27.199 4.524 1.00 88.50 243 GLY A CA 1
ATOM 1859 C C . GLY A 1 243 ? 28.488 -27.047 3.861 1.00 88.50 243 GLY A C 1
ATOM 1860 O O . GLY A 1 243 ? 28.719 -27.626 2.804 1.00 88.50 243 GLY A O 1
ATOM 1861 N N . ALA A 1 244 ? 29.421 -26.331 4.499 1.00 86.81 244 ALA A N 1
ATOM 1862 C CA . ALA A 1 244 ? 30.784 -26.166 3.990 1.00 86.81 244 ALA A CA 1
ATOM 1863 C C . ALA A 1 244 ? 31.625 -27.455 4.041 1.00 86.81 244 ALA A C 1
ATOM 1865 O O . ALA A 1 244 ? 32.513 -27.619 3.218 1.00 86.81 244 ALA A O 1
ATOM 1866 N N . ARG A 1 245 ? 31.353 -28.374 4.981 1.00 88.31 245 ARG A N 1
ATOM 1867 C CA . ARG A 1 245 ? 32.061 -29.670 5.079 1.00 88.31 245 ARG A CA 1
ATOM 1868 C C . ARG A 1 245 ? 31.530 -30.736 4.124 1.00 88.31 245 ARG A C 1
ATOM 1870 O O . ARG A 1 245 ? 32.171 -31.765 3.956 1.00 88.31 245 ARG A O 1
ATOM 1877 N N . ALA A 1 246 ? 30.332 -30.532 3.583 1.00 83.56 246 ALA A N 1
ATOM 1878 C CA . ALA A 1 246 ? 29.693 -31.466 2.662 1.00 83.56 246 ALA A CA 1
ATOM 1879 C C . ALA A 1 246 ? 30.097 -31.235 1.192 1.00 83.56 246 ALA A C 1
ATOM 1881 O O . ALA A 1 246 ? 29.643 -31.980 0.325 1.00 83.56 246 ALA A O 1
ATOM 1882 N N . ARG A 1 247 ? 30.903 -30.204 0.915 1.00 69.88 247 ARG A N 1
ATOM 1883 C CA . ARG A 1 247 ? 31.487 -29.894 -0.395 1.00 69.88 247 ARG A CA 1
ATOM 1884 C C . ARG A 1 247 ? 32.973 -30.216 -0.379 1.00 69.88 247 ARG A C 1
ATOM 1886 O O . ARG A 1 247 ? 33.456 -30.679 -1.430 1.00 69.88 247 ARG A O 1
#

Sequence (247 aa):
MVAGRLGRQEDHPPDYSGRRDDALVLEIVRPGEEDVVFLPMRLQSMSAQGVTLEGLPGQMGELPAEPAGHPVTIHLPADRDGGLTHIPATLLWTRVRHQGSQGRLLAGLELEEPSLRVRQALEAYLPQYPRDLKGLWDHWDRSQEEQAPAPPVVIAATPPVLTEPSRHAPRMESALPAETAAEPSSHSLDFPIYLVALGSAAVGLLLFTFGPESLQAYGAILAIYGSLAMGARSVWTMWQRAGARAR

Secondary structure (DSSP, 8-state):
-----------PPP--TTS-TT-EEEEEEPTT-S-EEEEEEEEEEE-SSEEEEEEPTT------SS-TTEEEEEEPP--TT----EEEEEEEEEEEEEETTEEEEEEEEEESS--HHHHHHHHTT-TT--SSHHHHHHHHHHHHHHHS-------------------------------------TTSSHHHHHHHHHHHHHHHHHHHHHS-HHHHHHHHHHHHHHHHHHHHHHHHHHHHHHHHHT-

pLDDT: mean 79.75, std 16.71, range [39.12, 97.81]